Protein AF-A0A8T5LFP5-F1 (afdb_monomer)

Foldseek 3Di:
DVLLVVQLQVLVVCCVPDPDDSLQSSLVVCVVVVHDPLSSLLSNCVVPPADNPAFADDDPVLLVCLVVLVLFDADPVRHTDDDDDDPDPDSVQDSSVSSPVSNVQVVDPHGTDHHDPVVSVVVVLVVVLVLQVVLCVLVVQDFDALVRSLVSCQDPPPDGNCVPPNQHPDPNSSVVSSVVSVVSVVVCCVVQQWDDDVHHIGGDDDD

Mean predicted aligned error: 11.43 Å

Sequence (207 aa):
AARAGLLHDIGKAVSGEVDGSHAIIGADILQKNGEKDIIINAVKAHHEEVPFEKKLVCSYNMMLGAVLGEGFHYDDAGMPLVPELILTQEYLQSDELMKRILLSTITNKSYLLSGSYEDYSFYEQKGWEKIVEVIFYMNNNQPLKQDSFLELMISNGERTGRDYLGYMNKEPVRNYLTNKINEKFNIFLKKGLLKEEYKGVVYNGER

Solvent-accessible surface area (backbone atoms only — not comparable to full-atom values): 11738 Å² total; per-residue (Å²): 74,71,71,29,68,70,43,32,63,55,10,63,82,50,40,90,82,44,96,66,53,31,25,53,49,20,20,53,54,36,53,78,70,69,52,55,66,71,41,30,38,49,13,30,19,73,77,67,78,35,65,65,88,74,73,53,67,77,54,70,65,54,54,49,36,18,74,73,44,66,35,50,48,61,50,100,85,68,48,79,45,86,75,81,89,63,92,44,74,66,52,74,68,30,69,40,52,51,15,46,50,49,40,52,26,75,76,43,88,81,60,84,50,54,61,62,66,68,58,49,53,51,52,52,50,52,49,50,56,50,51,52,52,51,52,31,54,77,52,74,56,49,56,40,38,73,69,60,49,51,47,57,48,36,28,76,88,83,48,50,8,53,79,78,72,64,34,62,91,43,71,62,44,47,57,52,48,54,54,47,50,56,54,50,50,57,52,30,42,75,70,50,43,28,42,86,48,91,77,28,36,27,78,52,67,85,132

Radius of gyration: 20.76 Å; Cα contacts (8 Å, |Δi|>4): 240; chains: 1; bounding box: 54×40×60 Å

pLDDT: mean 79.2, std 12.0, range [39.75, 95.12]

Structure (mmCIF, N/CA/C/O backbone):
data_AF-A0A8T5LFP5-F1
#
_entry.id   AF-A0A8T5LFP5-F1
#
loop_
_atom_site.group_PDB
_atom_site.id
_atom_site.type_symbol
_atom_site.label_atom_id
_atom_site.label_alt_id
_atom_site.label_comp_id
_atom_site.label_asym_id
_atom_site.label_entity_id
_atom_site.label_seq_id
_atom_site.pdbx_PDB_ins_code
_atom_site.Cartn_x
_atom_site.Cartn_y
_atom_site.Cartn_z
_atom_site.occupancy
_atom_site.B_iso_or_equiv
_atom_site.auth_seq_id
_atom_site.auth_comp_id
_atom_site.auth_asym_id
_atom_site.auth_atom_id
_atom_site.pdbx_PDB_model_num
ATOM 1 N N . ALA A 1 1 ? 4.055 -0.521 -13.410 1.00 55.72 1 ALA A N 1
ATOM 2 C CA . ALA A 1 1 ? 5.135 -1.478 -13.086 1.00 55.72 1 ALA A CA 1
ATOM 3 C C . ALA A 1 1 ? 6.413 -1.291 -13.919 1.00 55.72 1 ALA A C 1
ATOM 5 O O . ALA A 1 1 ? 7.436 -0.974 -13.329 1.00 55.72 1 ALA A O 1
ATOM 6 N N . ALA A 1 2 ? 6.378 -1.411 -15.257 1.00 54.38 2 ALA A N 1
ATOM 7 C CA . ALA A 1 2 ? 7.578 -1.379 -16.118 1.00 54.38 2 ALA A CA 1
ATOM 8 C C . ALA A 1 2 ? 8.508 -0.171 -15.889 1.00 54.38 2 ALA A C 1
ATOM 10 O O . ALA A 1 2 ? 9.718 -0.328 -15.767 1.00 54.38 2 ALA A O 1
ATOM 11 N N . ARG A 1 3 ? 7.937 1.033 -15.756 1.00 61.78 3 ARG A N 1
ATOM 12 C CA . ARG A 1 3 ? 8.706 2.266 -15.529 1.00 61.78 3 ARG A CA 1
ATOM 13 C C . ARG A 1 3 ? 9.424 2.287 -14.172 1.00 61.78 3 ARG A C 1
ATOM 15 O O . ARG A 1 3 ? 10.565 2.708 -14.113 1.00 61.78 3 ARG A O 1
ATOM 22 N N . ALA A 1 4 ? 8.805 1.770 -13.108 1.00 64.44 4 ALA A N 1
ATOM 23 C CA . ALA A 1 4 ? 9.459 1.642 -11.803 1.00 64.44 4 ALA A CA 1
ATOM 24 C C . ALA A 1 4 ? 10.513 0.526 -11.802 1.00 64.44 4 ALA A C 1
ATOM 26 O O . ALA A 1 4 ? 11.594 0.727 -11.271 1.00 64.44 4 ALA A O 1
ATOM 27 N N . GLY A 1 5 ? 10.240 -0.608 -12.456 1.00 61.94 5 GLY A N 1
ATOM 28 C CA . GLY A 1 5 ? 11.212 -1.695 -12.609 1.00 61.94 5 GLY A CA 1
ATOM 29 C C . GLY A 1 5 ? 12.460 -1.278 -13.391 1.00 61.94 5 GLY A C 1
ATOM 30 O O . GLY A 1 5 ? 13.560 -1.650 -13.010 1.00 61.94 5 GLY A O 1
ATOM 31 N N . LEU A 1 6 ? 12.322 -0.446 -14.426 1.00 62.88 6 LEU A N 1
ATOM 32 C CA . LEU A 1 6 ? 13.472 0.103 -15.152 1.00 62.88 6 LEU A CA 1
ATOM 33 C C . LEU A 1 6 ? 14.293 1.079 -14.295 1.00 62.88 6 LEU A C 1
ATOM 35 O O . LEU A 1 6 ? 15.513 1.124 -14.401 1.00 62.88 6 LEU A O 1
ATOM 39 N N . LEU A 1 7 ? 13.617 1.875 -13.466 1.00 71.00 7 LEU A N 1
ATOM 40 C CA . LEU A 1 7 ? 14.232 2.994 -12.754 1.00 71.00 7 LEU A CA 1
ATOM 41 C C . LEU A 1 7 ? 14.648 2.661 -11.316 1.00 71.00 7 LEU A C 1
ATOM 43 O O . LEU A 1 7 ? 15.329 3.478 -10.705 1.00 71.00 7 LEU A O 1
ATOM 47 N N . HIS A 1 8 ? 14.263 1.505 -10.760 1.00 74.69 8 HIS A N 1
ATOM 48 C CA . HIS A 1 8 ? 14.477 1.210 -9.336 1.00 74.69 8 HIS A CA 1
ATOM 49 C C . HIS A 1 8 ? 15.956 1.273 -8.926 1.00 74.69 8 HIS A C 1
ATOM 51 O O . HIS A 1 8 ? 16.272 1.752 -7.845 1.00 74.69 8 HIS A O 1
ATOM 57 N N . ASP A 1 9 ? 16.854 0.882 -9.827 1.00 77.12 9 ASP A N 1
ATOM 58 C CA . ASP A 1 9 ? 18.296 0.835 -9.593 1.00 77.12 9 ASP A CA 1
ATOM 59 C C . ASP A 1 9 ? 19.048 2.088 -10.082 1.00 77.12 9 ASP A C 1
ATOM 61 O O . ASP A 1 9 ? 20.275 2.139 -9.990 1.00 77.12 9 ASP A O 1
ATOM 65 N N . ILE A 1 10 ? 18.353 3.122 -10.583 1.00 76.44 10 ILE A N 1
ATOM 66 C CA . ILE A 1 10 ? 18.994 4.303 -11.199 1.00 76.44 10 ILE A CA 1
ATOM 67 C C . ILE A 1 10 ? 19.970 5.019 -10.250 1.00 76.44 10 ILE A C 1
ATOM 69 O O . ILE A 1 10 ? 20.975 5.572 -10.694 1.00 76.44 10 ILE A O 1
ATOM 73 N N . GLY A 1 11 ? 19.727 4.958 -8.936 1.00 73.38 11 GLY A N 1
ATOM 74 C CA . GLY A 1 11 ? 20.608 5.555 -7.933 1.00 73.38 11 GLY A CA 1
ATOM 75 C C . GLY A 1 11 ? 21.986 4.894 -7.829 1.00 73.38 11 GLY A C 1
ATOM 76 O O . GLY A 1 11 ? 22.913 5.537 -7.346 1.00 73.38 11 GLY A O 1
ATOM 77 N N . LYS A 1 12 ? 22.174 3.657 -8.325 1.00 79.25 12 LYS A N 1
ATOM 78 C CA . LYS A 1 12 ? 23.490 2.985 -8.335 1.00 79.25 12 LYS A CA 1
ATOM 79 C C . LYS A 1 12 ? 24.513 3.724 -9.196 1.00 79.25 12 LYS A C 1
ATOM 81 O O . LYS A 1 12 ? 25.707 3.615 -8.943 1.00 79.25 12 LYS A O 1
ATOM 86 N N . ALA A 1 13 ? 24.052 4.490 -10.186 1.00 75.50 13 ALA A N 1
ATOM 87 C CA . ALA A 1 13 ? 24.922 5.268 -11.062 1.00 75.50 13 ALA A CA 1
ATOM 88 C C . ALA A 1 13 ? 25.675 6.391 -10.325 1.00 75.50 13 ALA A C 1
ATOM 90 O O . ALA A 1 13 ? 26.696 6.851 -10.822 1.00 75.50 13 ALA A O 1
ATOM 91 N N . VAL A 1 14 ? 25.184 6.827 -9.159 1.00 71.94 14 VAL A N 1
ATOM 92 C CA . VAL A 1 14 ? 25.739 7.966 -8.405 1.00 71.94 14 VAL A CA 1
ATOM 93 C C . VAL A 1 14 ? 25.900 7.689 -6.902 1.00 71.94 14 VAL A C 1
ATOM 95 O O . VAL A 1 14 ? 26.320 8.566 -6.152 1.00 71.94 14 VAL A O 1
ATOM 98 N N . SER A 1 15 ? 25.609 6.468 -6.433 1.00 67.81 15 SER A N 1
ATOM 99 C CA . SER A 1 15 ? 25.646 6.113 -5.003 1.00 67.81 15 SER A CA 1
ATOM 100 C C . SER A 1 15 ? 27.045 6.119 -4.377 1.00 67.81 15 SER A C 1
ATOM 102 O O . SER A 1 15 ? 27.163 5.977 -3.167 1.00 67.81 15 SER A O 1
ATOM 104 N N . GLY A 1 16 ? 28.109 6.233 -5.179 1.00 71.12 16 GLY A N 1
ATOM 105 C CA . GLY A 1 16 ? 29.483 6.393 -4.686 1.00 71.12 16 GLY A CA 1
ATOM 106 C C . GLY A 1 16 ? 29.861 7.837 -4.338 1.00 71.12 16 GLY A C 1
ATOM 107 O O . GLY A 1 16 ? 30.873 8.049 -3.678 1.00 71.12 16 GLY A O 1
ATOM 108 N N . GLU A 1 17 ? 29.066 8.817 -4.776 1.00 69.06 17 GLU A N 1
ATOM 109 C CA . GLU A 1 17 ? 29.355 10.254 -4.641 1.00 69.06 17 GLU A CA 1
ATOM 110 C C . GLU A 1 17 ? 28.354 10.981 -3.728 1.00 69.06 17 GLU A C 1
ATOM 112 O O . GLU A 1 17 ? 28.570 12.134 -3.359 1.00 69.06 17 GLU A O 1
ATOM 117 N N . VAL A 1 18 ? 27.251 10.317 -3.368 1.00 72.44 18 VAL A N 1
ATOM 118 C CA . VAL A 1 18 ? 26.131 10.888 -2.613 1.00 72.44 18 VAL A CA 1
ATOM 119 C C . VAL A 1 18 ? 25.778 9.965 -1.450 1.00 72.44 18 VAL A C 1
ATOM 121 O O . VAL A 1 18 ? 25.599 8.764 -1.646 1.00 72.44 18 VAL A O 1
ATOM 124 N N . ASP A 1 19 ? 25.637 10.533 -0.252 1.00 71.88 19 ASP A N 1
ATOM 125 C CA . ASP A 1 19 ? 25.220 9.794 0.941 1.00 71.88 19 ASP A CA 1
ATOM 126 C C . ASP A 1 19 ? 23.768 9.297 0.821 1.00 71.88 19 ASP A C 1
ATOM 128 O O . ASP A 1 19 ? 22.845 10.073 0.565 1.00 71.88 19 ASP A O 1
ATOM 132 N N . GLY A 1 20 ? 23.555 7.999 1.056 1.00 74.25 20 GLY A N 1
ATOM 133 C CA . GLY A 1 20 ? 22.234 7.362 1.069 1.00 74.25 20 GLY A CA 1
ATOM 134 C C . GLY A 1 20 ? 22.196 6.016 0.340 1.00 74.25 20 GLY A C 1
ATOM 135 O O . GLY A 1 20 ? 23.149 5.612 -0.322 1.00 74.25 20 GLY A O 1
ATOM 136 N N . SER A 1 21 ? 21.082 5.289 0.459 1.00 83.56 21 SER A N 1
ATOM 137 C CA . SER A 1 21 ? 20.861 4.084 -0.348 1.00 83.56 21 SER A CA 1
ATOM 138 C C . SER A 1 21 ? 20.562 4.466 -1.801 1.00 83.56 21 SER A C 1
ATOM 140 O O . SER A 1 21 ? 19.998 5.528 -2.080 1.00 83.56 21 SER A O 1
ATOM 142 N N . HIS A 1 22 ? 20.870 3.579 -2.752 1.00 81.75 22 HIS A N 1
ATOM 143 C CA . HIS A 1 22 ? 20.525 3.829 -4.155 1.00 81.75 22 HIS A CA 1
ATOM 144 C C . HIS A 1 22 ? 19.007 3.938 -4.388 1.00 81.75 22 HIS A C 1
ATOM 146 O O . HIS A 1 22 ? 18.594 4.581 -5.350 1.00 81.75 22 HIS A O 1
ATOM 152 N N . ALA A 1 23 ? 18.180 3.383 -3.496 1.00 78.94 23 ALA A N 1
ATOM 153 C CA . ALA A 1 23 ? 16.731 3.560 -3.514 1.00 78.94 23 ALA A CA 1
ATOM 154 C C . ALA A 1 23 ? 16.324 5.011 -3.222 1.00 78.94 23 ALA A C 1
ATOM 156 O O . ALA A 1 23 ? 15.542 5.600 -3.970 1.00 78.94 23 ALA A O 1
ATOM 157 N N . ILE A 1 24 ? 16.892 5.615 -2.172 1.00 84.94 24 ILE A N 1
ATOM 158 C CA . ILE A 1 24 ? 16.621 7.011 -1.796 1.00 84.94 24 ILE A CA 1
ATOM 159 C C . ILE A 1 24 ? 17.194 7.968 -2.841 1.00 84.94 24 ILE A C 1
ATOM 161 O O . ILE A 1 24 ? 16.481 8.840 -3.331 1.00 84.94 24 ILE A O 1
ATOM 165 N N . ILE A 1 25 ? 18.447 7.752 -3.247 1.00 83.38 25 ILE A N 1
ATOM 166 C CA . ILE A 1 25 ? 19.118 8.590 -4.248 1.00 83.38 25 ILE A CA 1
ATOM 167 C C . ILE A 1 25 ? 18.381 8.518 -5.592 1.00 83.38 25 ILE A C 1
ATOM 169 O O . ILE A 1 25 ? 18.136 9.542 -6.229 1.00 83.38 25 ILE A O 1
ATOM 173 N N . GLY A 1 26 ? 17.972 7.315 -6.008 1.00 81.94 26 GLY A N 1
ATOM 174 C CA . GLY A 1 26 ? 17.178 7.115 -7.215 1.00 81.94 26 GLY A CA 1
ATOM 175 C C . GLY A 1 26 ? 15.841 7.852 -7.154 1.00 81.94 26 GLY A C 1
ATOM 176 O O . GLY A 1 26 ? 15.487 8.554 -8.098 1.00 81.94 26 GLY A O 1
ATOM 177 N N . ALA A 1 27 ? 15.126 7.768 -6.031 1.00 84.75 27 ALA A N 1
ATOM 178 C CA . ALA A 1 27 ? 13.862 8.475 -5.841 1.00 84.75 27 ALA A CA 1
ATOM 179 C C . ALA A 1 27 ? 14.016 10.006 -5.934 1.00 84.75 27 ALA A C 1
ATOM 181 O O . ALA A 1 27 ? 13.209 10.657 -6.600 1.00 84.75 27 ALA A O 1
ATOM 182 N N . ASP A 1 28 ? 15.066 10.574 -5.340 1.00 84.50 28 ASP A N 1
ATOM 183 C CA . ASP A 1 28 ? 15.326 12.019 -5.372 1.00 84.50 28 ASP A CA 1
ATOM 184 C C . ASP A 1 28 ? 15.665 12.518 -6.786 1.00 84.50 28 ASP A C 1
ATOM 186 O O . ASP A 1 28 ? 15.221 13.594 -7.198 1.00 84.50 28 ASP A O 1
ATOM 190 N N . ILE A 1 29 ? 16.418 11.729 -7.563 1.00 80.38 29 ILE A N 1
ATOM 191 C CA . ILE A 1 29 ? 16.689 12.019 -8.980 1.00 80.38 29 ILE A CA 1
ATOM 192 C C . ILE A 1 29 ? 15.378 12.050 -9.766 1.00 80.38 29 ILE A C 1
ATOM 194 O O . ILE A 1 29 ? 15.135 12.990 -10.524 1.00 80.38 29 ILE A O 1
ATOM 198 N N . LEU A 1 30 ? 14.518 11.049 -9.578 1.00 82.38 30 LEU A N 1
ATOM 199 C CA . LEU A 1 30 ? 13.236 10.965 -10.275 1.00 82.38 30 LEU A CA 1
ATOM 200 C C . LEU A 1 30 ? 12.305 12.126 -9.910 1.00 82.38 30 LEU A C 1
ATOM 202 O O . LEU A 1 30 ? 11.685 12.709 -10.799 1.00 82.38 30 LEU A O 1
ATOM 206 N N . GLN A 1 31 ? 12.267 12.519 -8.634 1.00 86.31 31 GLN A N 1
ATOM 207 C CA . GLN A 1 31 ? 11.483 13.664 -8.172 1.00 86.31 31 GLN A CA 1
ATOM 208 C C . GLN A 1 31 ? 11.928 14.971 -8.836 1.00 86.31 31 GLN A C 1
ATOM 210 O O . GLN A 1 31 ? 11.095 15.716 -9.350 1.00 86.31 31 GLN A O 1
ATOM 215 N N . LYS A 1 32 ? 13.239 15.232 -8.893 1.00 83.81 32 LYS A N 1
ATOM 216 C CA . LYS A 1 32 ? 13.794 16.432 -9.547 1.00 83.81 32 LYS A CA 1
ATOM 217 C C . LYS A 1 32 ? 13.486 16.496 -11.045 1.00 83.81 32 LYS A C 1
ATOM 219 O O . LYS A 1 32 ? 13.397 17.587 -11.596 1.00 83.81 32 LYS A O 1
ATOM 224 N N . ASN A 1 33 ? 13.309 15.343 -11.689 1.00 80.25 33 ASN A N 1
ATOM 225 C CA . ASN A 1 33 ? 12.993 15.237 -13.114 1.00 80.25 33 ASN A CA 1
ATOM 226 C C . ASN A 1 33 ? 11.481 15.151 -13.405 1.00 80.25 33 ASN A C 1
ATOM 228 O O . ASN A 1 33 ? 11.093 14.900 -14.544 1.00 80.25 33 ASN A O 1
ATOM 232 N N . GLY A 1 34 ? 10.622 15.376 -12.404 1.00 81.69 34 GLY A N 1
ATOM 233 C CA . GLY A 1 34 ? 9.169 15.439 -12.591 1.00 81.69 34 GLY A CA 1
ATOM 234 C C . GLY A 1 34 ? 8.510 14.086 -12.868 1.00 81.69 34 GLY A C 1
ATOM 235 O O . GLY A 1 34 ? 7.452 14.026 -13.497 1.00 81.69 34 GLY A O 1
ATOM 236 N N . GLU A 1 35 ? 9.131 12.989 -12.434 1.00 84.12 35 GLU A N 1
ATOM 237 C CA . GLU A 1 35 ? 8.531 11.663 -12.540 1.00 84.12 35 GLU A CA 1
ATOM 238 C C . GLU A 1 35 ? 7.291 11.543 -11.632 1.00 84.12 35 GLU A C 1
ATOM 240 O O . GLU A 1 35 ? 7.126 12.281 -10.662 1.00 84.12 35 GLU A O 1
ATOM 245 N N . LYS A 1 36 ? 6.382 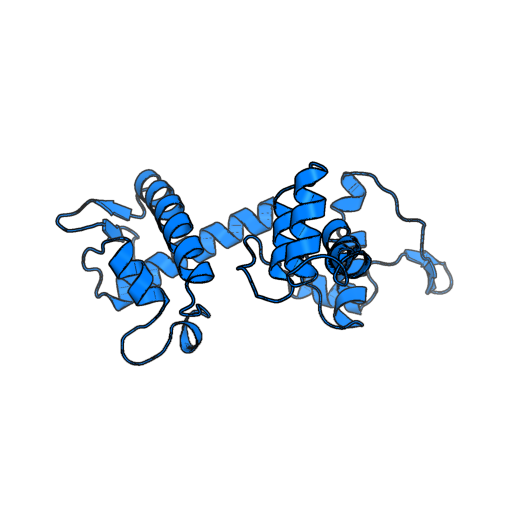10.611 -11.939 1.00 78.88 36 LYS A N 1
ATOM 246 C CA . LYS A 1 36 ? 5.140 10.453 -11.162 1.00 78.88 36 LYS A CA 1
ATOM 247 C C . LYS A 1 36 ? 5.423 9.929 -9.747 1.00 78.88 36 LYS A C 1
ATOM 249 O O . LYS A 1 36 ? 6.168 8.962 -9.600 1.00 78.88 36 LYS A O 1
ATOM 254 N N . ASP A 1 37 ? 4.704 10.437 -8.742 1.00 80.62 37 ASP A N 1
ATOM 255 C CA . ASP A 1 37 ? 4.841 10.038 -7.324 1.00 80.62 37 ASP A CA 1
ATOM 256 C C . ASP A 1 37 ? 4.774 8.523 -7.095 1.00 80.62 37 ASP A C 1
ATOM 258 O O . ASP A 1 37 ? 5.525 7.969 -6.299 1.00 80.62 37 ASP A O 1
ATOM 262 N N . ILE A 1 38 ? 3.925 7.819 -7.849 1.00 76.56 38 ILE A N 1
ATOM 263 C CA . ILE A 1 38 ? 3.830 6.353 -7.791 1.00 76.56 38 ILE A CA 1
ATOM 264 C C . ILE A 1 38 ? 5.134 5.653 -8.195 1.00 76.56 38 ILE A C 1
ATOM 266 O O . ILE A 1 38 ? 5.484 4.624 -7.623 1.00 76.56 38 ILE A O 1
ATOM 270 N N . ILE A 1 39 ? 5.847 6.190 -9.184 1.00 74.75 39 ILE A N 1
ATOM 271 C CA . ILE A 1 39 ? 7.123 5.644 -9.647 1.00 74.75 39 ILE A CA 1
ATOM 272 C C . ILE A 1 39 ? 8.218 6.011 -8.647 1.00 74.75 39 ILE A C 1
ATOM 274 O O . ILE A 1 39 ? 8.997 5.141 -8.273 1.00 74.75 39 ILE A O 1
ATOM 278 N N . ILE A 1 40 ? 8.217 7.250 -8.149 1.00 80.88 40 ILE A N 1
ATOM 279 C CA . ILE A 1 40 ? 9.145 7.710 -7.109 1.00 80.88 40 ILE A CA 1
ATOM 280 C C . ILE A 1 40 ? 9.010 6.844 -5.855 1.00 80.88 40 ILE A C 1
ATOM 282 O O . ILE A 1 40 ? 10.013 6.331 -5.375 1.00 80.88 40 ILE A O 1
ATOM 286 N N . ASN A 1 41 ? 7.793 6.612 -5.347 1.00 82.75 41 ASN A N 1
ATOM 287 C CA . ASN A 1 41 ? 7.571 5.755 -4.184 1.00 82.75 41 ASN A CA 1
ATOM 288 C C . ASN A 1 41 ? 7.987 4.305 -4.452 1.00 82.75 41 ASN A C 1
ATOM 290 O O . ASN A 1 41 ? 8.631 3.709 -3.598 1.00 82.75 41 ASN A O 1
ATOM 294 N N . ALA A 1 42 ? 7.686 3.750 -5.629 1.00 75.81 42 ALA A N 1
ATOM 295 C CA . ALA A 1 42 ? 8.102 2.391 -5.970 1.00 75.81 42 ALA A CA 1
ATOM 296 C C . ALA A 1 42 ? 9.634 2.238 -5.979 1.00 75.81 42 ALA A C 1
ATOM 298 O O . ALA A 1 42 ? 10.149 1.254 -5.454 1.00 75.81 42 ALA A O 1
ATOM 299 N N . VAL A 1 43 ? 10.363 3.227 -6.508 1.00 75.38 43 VAL A N 1
ATOM 300 C CA . VAL A 1 43 ? 11.832 3.274 -6.444 1.00 75.38 43 VAL A CA 1
ATOM 301 C C . VAL A 1 43 ? 12.319 3.548 -5.021 1.00 75.38 43 VAL A C 1
ATOM 303 O O . VAL A 1 43 ? 13.278 2.938 -4.581 1.00 75.38 43 VAL A O 1
ATOM 306 N N . LYS A 1 44 ? 11.648 4.385 -4.238 1.00 82.00 44 LYS A N 1
ATOM 307 C CA . LYS A 1 44 ? 12.056 4.667 -2.856 1.00 82.00 44 LYS A CA 1
ATOM 308 C C . LYS A 1 44 ? 11.856 3.468 -1.922 1.00 82.00 44 LYS A C 1
ATOM 310 O O . LYS A 1 44 ? 12.644 3.243 -1.011 1.00 82.00 44 LYS A O 1
ATOM 315 N N . ALA A 1 45 ? 10.786 2.708 -2.139 1.00 78.12 45 ALA A N 1
ATOM 316 C CA . ALA A 1 45 ? 10.333 1.627 -1.271 1.00 78.12 45 ALA A CA 1
ATOM 317 C C . ALA A 1 45 ? 10.944 0.259 -1.610 1.00 78.12 45 ALA A C 1
ATOM 319 O O . ALA A 1 45 ? 10.741 -0.680 -0.846 1.00 78.12 45 ALA A O 1
ATOM 320 N N . HIS A 1 46 ? 11.693 0.108 -2.713 1.00 74.31 46 HIS A N 1
ATOM 321 C CA . HIS A 1 46 ? 12.152 -1.216 -3.169 1.00 74.31 46 HIS A CA 1
ATOM 322 C C . HIS A 1 46 ? 13.152 -1.909 -2.223 1.00 74.31 46 HIS A C 1
ATOM 324 O O . HIS A 1 46 ? 13.320 -3.122 -2.296 1.00 74.31 46 HIS A O 1
ATOM 330 N N . HIS A 1 47 ? 13.764 -1.160 -1.303 1.00 73.50 47 HIS A N 1
ATOM 331 C CA . HIS A 1 47 ? 14.572 -1.671 -0.189 1.00 73.50 47 HIS A CA 1
ATOM 332 C C . HIS A 1 47 ? 13.811 -1.793 1.143 1.00 73.50 47 HIS A C 1
ATOM 334 O O . HIS A 1 47 ? 14.414 -2.059 2.179 1.00 73.50 47 HIS A O 1
ATOM 340 N N . GLU A 1 48 ? 12.501 -1.545 1.151 1.00 67.31 48 GLU A N 1
ATOM 341 C CA . GLU A 1 48 ? 11.655 -1.494 2.354 1.00 67.31 48 GLU A CA 1
ATOM 342 C C . GLU A 1 48 ? 12.072 -0.418 3.382 1.00 67.31 48 GLU A C 1
ATOM 344 O O . GLU A 1 48 ? 11.700 -0.469 4.558 1.00 67.31 48 GLU A O 1
ATOM 349 N N . GLU A 1 49 ? 12.831 0.587 2.937 1.00 72.50 49 GLU A N 1
ATOM 350 C CA . GLU A 1 49 ? 13.263 1.738 3.745 1.00 72.50 49 GLU A CA 1
ATOM 351 C C . GLU A 1 49 ? 12.107 2.715 4.008 1.00 72.50 49 GLU A C 1
ATOM 353 O O . GLU A 1 49 ? 12.035 3.349 5.064 1.00 72.50 49 GLU A O 1
ATOM 358 N N . VAL A 1 50 ? 11.159 2.787 3.070 1.00 75.50 50 VAL A N 1
ATOM 359 C CA . VAL A 1 50 ? 9.871 3.470 3.221 1.00 75.50 50 VAL A CA 1
ATOM 360 C C . VAL A 1 50 ? 8.724 2.524 2.846 1.00 75.50 50 VAL A C 1
ATOM 362 O O . VAL A 1 50 ? 8.939 1.571 2.094 1.00 75.50 50 VAL A O 1
ATOM 365 N N . PRO A 1 51 ? 7.493 2.763 3.332 1.00 71.50 51 PRO A N 1
ATOM 366 C CA . PRO A 1 51 ? 6.340 1.966 2.930 1.00 71.50 51 PRO A CA 1
ATOM 367 C C . PRO A 1 51 ? 6.045 2.091 1.430 1.00 71.50 51 PRO A C 1
ATOM 369 O O . PRO A 1 51 ? 6.080 3.187 0.863 1.00 71.50 51 PRO A O 1
ATOM 372 N N . PHE A 1 52 ? 5.661 0.976 0.806 1.00 70.75 52 PHE A N 1
ATOM 373 C CA . PHE A 1 52 ? 4.975 1.010 -0.483 1.00 70.75 52 PHE A CA 1
ATOM 374 C C . PHE A 1 52 ? 3.602 1.661 -0.297 1.00 70.75 52 PHE A C 1
ATOM 376 O O . PHE A 1 52 ? 2.737 1.111 0.389 1.00 70.75 52 PHE A O 1
ATOM 383 N N . GLU A 1 53 ? 3.386 2.813 -0.926 1.00 70.25 53 GLU A N 1
ATOM 384 C CA . GLU A 1 53 ? 2.089 3.493 -0.926 1.00 70.25 53 GLU A CA 1
ATOM 385 C C . GLU A 1 53 ? 1.059 2.752 -1.773 1.00 70.25 53 GLU A C 1
ATOM 387 O O . GLU A 1 53 ? -0.140 2.810 -1.492 1.00 70.25 53 GLU A O 1
ATOM 392 N N . LYS A 1 54 ? 1.536 2.069 -2.818 1.00 67.81 54 LYS A N 1
ATOM 393 C CA . LYS A 1 54 ? 0.734 1.239 -3.710 1.00 67.81 54 LYS A CA 1
ATOM 394 C C . LYS A 1 54 ? 1.352 -0.146 -3.797 1.00 67.81 54 LYS A C 1
ATOM 396 O O . LYS A 1 54 ? 2.507 -0.296 -4.187 1.00 67.81 54 LYS A O 1
ATOM 401 N N . LYS A 1 55 ? 0.576 -1.151 -3.399 1.00 61.78 55 LYS A N 1
ATOM 402 C CA . LYS A 1 55 ? 0.972 -2.562 -3.434 1.00 61.78 55 LYS A CA 1
ATOM 403 C C . LYS A 1 55 ? 0.394 -3.222 -4.684 1.00 61.78 55 LYS A C 1
ATOM 405 O O . LYS A 1 55 ? -0.740 -2.931 -5.056 1.00 61.78 55 LYS A O 1
ATOM 410 N N . LEU A 1 56 ? 1.141 -4.130 -5.315 1.00 60.41 56 LEU A N 1
ATOM 411 C CA . LEU A 1 56 ? 0.544 -5.020 -6.310 1.00 60.41 56 LEU A CA 1
ATOM 412 C C . LEU A 1 56 ? -0.545 -5.844 -5.637 1.00 60.41 56 LEU A C 1
ATOM 414 O O . LEU A 1 56 ? -0.273 -6.477 -4.618 1.00 60.41 56 LEU A O 1
ATOM 418 N N . VAL A 1 57 ? -1.694 -5.978 -6.285 1.00 54.03 57 VAL A N 1
ATOM 419 C CA . VAL A 1 57 ? -2.506 -7.185 -6.142 1.00 54.03 57 VAL A CA 1
ATOM 420 C C . VAL A 1 57 ? -2.557 -7.833 -7.516 1.00 54.03 57 VAL A C 1
ATOM 422 O O . VAL A 1 57 ? -2.965 -7.202 -8.487 1.00 54.03 57 VAL A O 1
ATOM 425 N N . CYS A 1 58 ? -2.055 -9.060 -7.615 1.00 62.31 58 CYS A N 1
ATOM 426 C CA . CYS A 1 58 ? -2.164 -9.875 -8.818 1.00 62.31 58 CYS A CA 1
ATOM 427 C C . CYS A 1 58 ? -3.157 -10.989 -8.514 1.00 62.31 58 CYS A C 1
ATOM 429 O O . CYS A 1 58 ? -3.033 -11.648 -7.479 1.00 62.31 58 CYS A O 1
ATOM 431 N N . SER A 1 59 ? -4.143 -11.192 -9.385 1.00 67.56 59 SER A N 1
ATOM 432 C CA . SER A 1 59 ? -5.047 -12.327 -9.234 1.00 67.56 59 SER A CA 1
ATOM 433 C C . SER A 1 59 ? -4.300 -13.632 -9.520 1.00 67.56 59 SER A C 1
ATOM 435 O O . SER A 1 59 ? -3.353 -13.668 -10.309 1.00 67.56 59 SER A O 1
ATOM 437 N N . TYR A 1 60 ? -4.752 -14.726 -8.902 1.00 72.94 60 TYR A N 1
ATOM 438 C CA . TYR A 1 60 ? -4.222 -16.062 -9.180 1.00 72.94 60 TYR A CA 1
ATOM 439 C C . TYR A 1 60 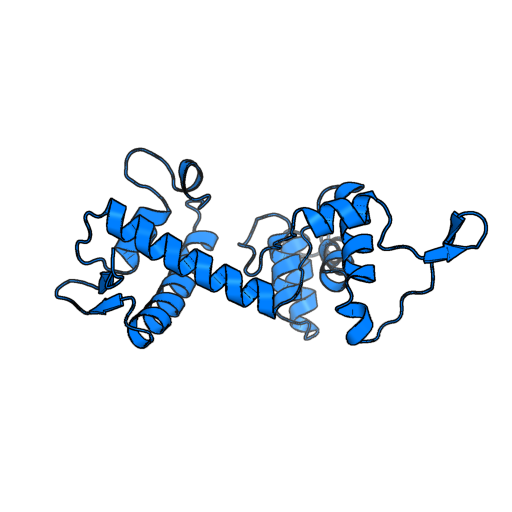? -4.275 -16.390 -10.679 1.00 72.94 60 TYR A C 1
ATOM 441 O O . TYR A 1 60 ? -3.291 -16.862 -11.236 1.00 72.94 60 TYR A O 1
ATOM 449 N N . ASN A 1 61 ? -5.380 -16.054 -11.350 1.00 79.25 61 ASN A N 1
ATOM 450 C CA . ASN A 1 61 ? -5.548 -16.298 -12.784 1.00 79.25 61 ASN A CA 1
ATOM 451 C C . ASN A 1 61 ? -4.534 -15.518 -13.627 1.00 79.25 61 ASN A C 1
ATOM 453 O O . ASN A 1 61 ? -3.990 -16.060 -14.579 1.00 79.25 61 ASN A O 1
ATOM 457 N N . MET A 1 62 ? -4.236 -14.269 -13.261 1.00 77.50 62 MET A N 1
ATOM 458 C CA . MET A 1 62 ? -3.241 -13.462 -13.969 1.00 77.50 62 MET A CA 1
ATOM 459 C C . MET A 1 62 ? -1.823 -14.024 -13.781 1.00 77.50 62 MET A C 1
ATOM 461 O O . MET A 1 62 ? -1.034 -14.053 -14.724 1.00 77.50 62 MET A O 1
ATOM 465 N N . MET A 1 63 ? -1.507 -14.517 -12.579 1.00 76.56 63 MET A N 1
ATOM 466 C CA . MET A 1 63 ? -0.249 -15.220 -12.314 1.00 76.56 63 MET A CA 1
ATOM 467 C C . MET A 1 63 ? -0.161 -16.530 -13.108 1.00 76.56 63 MET A C 1
ATOM 469 O O . MET A 1 63 ? 0.873 -16.809 -13.710 1.00 76.56 63 MET A O 1
ATOM 473 N N . LEU A 1 64 ? -1.243 -17.309 -13.142 1.00 82.94 64 LEU A N 1
ATOM 474 C CA . LEU A 1 64 ? -1.310 -18.558 -13.891 1.00 82.94 64 LEU A CA 1
ATOM 475 C C . LEU A 1 64 ? -1.138 -18.307 -15.394 1.00 82.94 64 LEU A C 1
ATOM 477 O O . LEU A 1 64 ? -0.291 -18.942 -16.012 1.00 82.94 64 LEU A O 1
ATOM 481 N N . GLY A 1 65 ? -1.845 -17.326 -15.956 1.00 87.31 65 GLY A N 1
ATOM 482 C CA . GLY A 1 65 ? -1.716 -16.962 -17.366 1.00 87.31 65 GLY A CA 1
ATOM 483 C C . GLY A 1 65 ? -0.314 -16.476 -17.740 1.00 87.31 65 GLY A C 1
ATOM 484 O O . GLY A 1 65 ? 0.193 -16.803 -18.810 1.00 87.31 65 GLY A O 1
ATOM 485 N N . ALA A 1 66 ? 0.372 -15.763 -16.839 1.00 83.75 66 ALA A N 1
ATOM 486 C CA . ALA A 1 66 ? 1.776 -15.399 -17.033 1.00 83.75 66 ALA A CA 1
ATOM 487 C C . ALA A 1 66 ? 2.689 -16.632 -17.147 1.00 83.75 66 ALA A C 1
ATOM 489 O O . ALA A 1 66 ? 3.521 -16.696 -18.050 1.00 83.75 66 ALA A O 1
ATOM 490 N N . VAL A 1 67 ? 2.511 -17.621 -16.264 1.00 86.56 67 VAL A N 1
ATOM 491 C CA . VAL A 1 67 ? 3.281 -18.880 -16.269 1.00 86.56 67 VAL A CA 1
ATOM 492 C C . VAL A 1 67 ? 2.958 -19.736 -17.496 1.00 86.56 67 VAL A C 1
ATOM 494 O O . VAL A 1 67 ? 3.856 -20.360 -18.054 1.00 86.56 67 VAL A O 1
ATOM 497 N N . LEU A 1 68 ? 1.699 -19.741 -17.938 1.00 90.81 68 LEU A N 1
ATOM 498 C CA . LEU A 1 68 ? 1.249 -20.466 -19.130 1.00 90.81 68 LEU A CA 1
ATOM 499 C C . LEU A 1 68 ? 1.656 -19.788 -20.449 1.00 90.81 68 LEU A C 1
ATOM 501 O O . LEU A 1 68 ? 1.402 -20.341 -21.515 1.00 90.81 68 LEU A O 1
ATOM 505 N N . GLY A 1 69 ? 2.303 -18.620 -20.394 1.00 87.56 69 GLY A N 1
ATOM 506 C CA . GLY A 1 69 ? 2.773 -17.914 -21.584 1.00 87.56 69 GLY A CA 1
ATOM 507 C C . GLY A 1 69 ? 1.685 -17.133 -22.324 1.00 87.56 69 GLY A C 1
ATOM 508 O O . GLY A 1 69 ? 1.932 -16.645 -23.419 1.00 87.56 69 GLY A O 1
ATOM 509 N N . GLU A 1 70 ? 0.517 -16.906 -21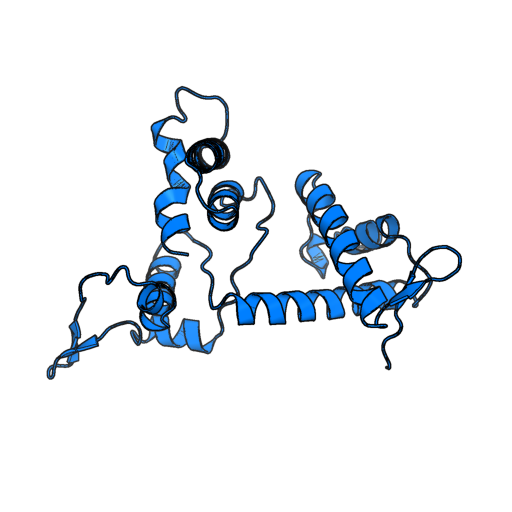.717 1.00 90.12 70 GLU A N 1
ATOM 510 C CA . GLU A 1 70 ? -0.598 -16.155 -22.327 1.00 90.12 70 GLU A CA 1
ATOM 511 C C . GLU A 1 70 ? -0.272 -14.672 -22.591 1.00 90.12 70 GLU A C 1
ATOM 513 O O . GLU A 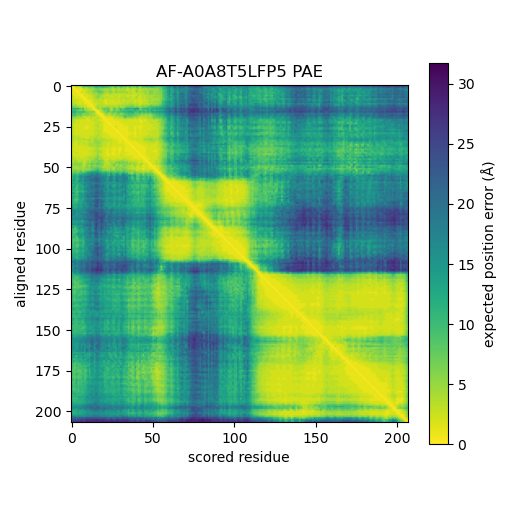1 70 ? -1.048 -13.953 -23.213 1.00 90.12 70 GLU A O 1
ATOM 518 N N . GLY A 1 71 ? 0.866 -14.181 -22.092 1.00 85.69 71 GLY A N 1
ATOM 519 C CA . GLY A 1 71 ? 1.402 -12.872 -22.463 1.00 85.69 71 GLY A CA 1
ATOM 520 C C . GLY A 1 71 ? 2.111 -12.852 -23.822 1.00 85.69 71 GLY A C 1
ATOM 521 O O . GLY A 1 71 ? 2.531 -11.783 -24.256 1.00 85.69 71 GLY A O 1
ATOM 522 N N . PHE A 1 72 ? 2.310 -13.988 -24.489 1.00 88.44 72 PHE A N 1
ATOM 523 C CA . PHE A 1 72 ? 3.021 -14.083 -25.766 1.00 88.44 72 PHE A CA 1
ATOM 524 C C . PHE A 1 72 ? 2.077 -14.482 -26.894 1.00 88.44 72 PHE A C 1
ATOM 526 O O . PHE A 1 72 ? 1.089 -15.182 -26.688 1.00 88.44 72 PHE A O 1
ATOM 533 N N . HIS A 1 73 ? 2.407 -14.019 -28.096 1.00 87.88 73 HIS A N 1
ATOM 534 C CA . HIS A 1 73 ? 1.770 -14.491 -29.320 1.00 87.88 73 HIS A CA 1
ATOM 535 C C . HIS A 1 73 ? 2.509 -15.738 -29.799 1.00 87.88 73 HIS A C 1
ATOM 537 O O . HIS A 1 73 ? 3.673 -15.925 -29.453 1.00 87.88 73 HIS A O 1
ATOM 543 N N . TYR A 1 74 ? 1.856 -16.579 -30.592 1.00 88.62 74 TYR A N 1
ATOM 544 C CA . TYR A 1 74 ? 2.447 -17.807 -31.122 1.00 88.62 74 TYR A CA 1
ATOM 545 C C . TYR A 1 74 ? 2.206 -17.882 -32.628 1.00 88.62 74 TYR A C 1
ATOM 547 O O . TYR A 1 74 ? 1.152 -17.450 -33.097 1.00 88.62 74 TYR A O 1
ATOM 555 N N . ASP A 1 75 ? 3.182 -18.384 -33.382 1.00 89.50 75 ASP A N 1
ATOM 556 C CA . ASP A 1 75 ? 3.000 -18.673 -34.807 1.00 89.50 75 ASP A CA 1
ATOM 557 C C . ASP A 1 75 ? 2.227 -19.988 -35.033 1.00 89.50 75 ASP A C 1
ATOM 559 O O . ASP A 1 75 ? 1.887 -20.706 -34.089 1.00 89.50 75 ASP A O 1
ATOM 563 N N . ASP A 1 76 ? 1.965 -20.326 -36.299 1.00 90.94 76 ASP A N 1
ATOM 564 C CA . ASP A 1 76 ? 1.238 -21.548 -36.680 1.00 90.94 76 ASP A CA 1
ATOM 565 C C . ASP A 1 76 ? 1.953 -22.843 -36.245 1.00 90.94 76 ASP A C 1
ATOM 567 O O . ASP A 1 76 ? 1.333 -23.905 -36.170 1.00 90.94 76 ASP A O 1
ATOM 571 N N . ALA A 1 77 ? 3.255 -22.770 -35.951 1.00 89.69 77 ALA A N 1
ATOM 572 C CA . ALA A 1 77 ? 4.053 -23.880 -35.440 1.00 89.69 77 ALA A CA 1
ATOM 573 C C . ALA A 1 77 ? 4.073 -23.939 -33.900 1.00 89.69 77 ALA A C 1
ATOM 575 O O . ALA A 1 77 ? 4.676 -24.853 -33.332 1.00 89.69 77 ALA A O 1
ATOM 576 N N . GLY A 1 78 ? 3.412 -22.997 -33.218 1.00 85.56 78 GLY A N 1
ATOM 577 C CA . GLY A 1 78 ? 3.371 -22.901 -31.762 1.00 85.56 78 GLY A CA 1
ATOM 578 C C . GLY A 1 78 ? 4.632 -22.292 -31.148 1.00 85.56 78 GLY A C 1
ATOM 579 O O . GLY A 1 78 ? 4.868 -22.463 -29.951 1.00 85.56 78 GLY A O 1
ATOM 580 N N . MET A 1 79 ? 5.455 -21.592 -31.933 1.00 85.38 79 MET A N 1
ATOM 581 C CA . MET A 1 79 ? 6.646 -20.910 -31.431 1.00 85.38 79 MET A CA 1
ATOM 582 C C . MET A 1 79 ? 6.296 -19.509 -30.920 1.00 85.38 79 MET A C 1
ATOM 584 O O . MET A 1 79 ? 5.549 -18.787 -31.583 1.00 85.38 79 MET A O 1
ATOM 588 N N . PRO A 1 80 ? 6.828 -19.092 -29.754 1.00 81.44 80 PRO A N 1
ATOM 589 C CA . PRO A 1 80 ? 6.522 -17.787 -29.189 1.00 81.44 80 PRO A CA 1
ATOM 590 C C . PRO A 1 80 ? 7.099 -16.662 -30.056 1.00 81.44 80 PRO A C 1
ATOM 592 O O . PRO A 1 80 ? 8.299 -16.601 -30.325 1.00 81.44 80 PRO A O 1
ATOM 595 N N . LEU A 1 81 ? 6.233 -15.730 -30.435 1.00 81.94 81 LEU A N 1
ATOM 596 C CA . LEU A 1 81 ? 6.559 -14.466 -31.073 1.00 81.94 81 LEU A CA 1
ATOM 597 C C . LEU A 1 81 ? 6.707 -13.395 -29.987 1.00 81.94 81 LEU A C 1
ATOM 599 O O . LEU A 1 81 ? 5.798 -13.162 -29.186 1.00 81.94 81 LEU A O 1
ATOM 603 N N . VAL A 1 82 ? 7.857 -12.720 -29.970 1.00 73.12 82 VAL A N 1
ATOM 604 C CA . VAL A 1 82 ? 8.126 -11.594 -29.064 1.00 73.12 82 VAL A CA 1
ATOM 605 C C . VAL A 1 82 ? 8.057 -10.299 -29.878 1.00 73.12 82 VAL A C 1
ATOM 607 O O . VAL A 1 82 ? 9.069 -9.903 -30.459 1.00 73.12 82 VAL A O 1
ATOM 610 N N . PRO A 1 83 ? 6.880 -9.650 -29.984 1.00 69.81 83 PRO A N 1
ATOM 611 C CA . PRO A 1 83 ? 6.760 -8.391 -30.708 1.00 69.81 83 PRO A CA 1
ATOM 612 C C . PRO A 1 83 ? 7.476 -7.258 -29.965 1.00 69.81 83 PRO A C 1
ATOM 614 O O . PRO A 1 83 ? 7.678 -7.317 -28.746 1.00 69.81 83 PRO A O 1
ATOM 617 N N . GLU A 1 84 ? 7.825 -6.202 -30.701 1.00 67.88 84 GLU A N 1
ATOM 618 C CA . GLU A 1 84 ? 8.359 -4.973 -30.115 1.00 67.88 84 GLU A CA 1
ATOM 619 C C . GLU A 1 84 ? 7.393 -4.370 -29.084 1.00 67.88 84 GLU A C 1
ATOM 621 O O . GLU A 1 84 ? 6.170 -4.495 -29.177 1.00 67.88 84 GLU A O 1
ATOM 626 N N . LEU A 1 85 ? 7.953 -3.689 -28.082 1.00 63.78 85 LEU A N 1
ATOM 627 C CA . LEU A 1 85 ? 7.162 -2.988 -27.075 1.00 63.78 85 LEU A CA 1
ATOM 628 C C . LEU A 1 85 ? 6.468 -1.773 -27.695 1.00 63.78 85 LEU A C 1
ATOM 630 O O . LEU A 1 85 ? 7.111 -0.790 -28.059 1.00 63.78 85 LEU A O 1
ATOM 634 N N . ILE A 1 86 ? 5.138 -1.807 -27.728 1.00 74.56 86 ILE A N 1
ATOM 635 C CA . ILE A 1 86 ? 4.317 -0.689 -28.188 1.00 74.56 86 ILE A CA 1
ATOM 636 C C . ILE A 1 86 ? 4.118 0.287 -27.019 1.00 74.56 86 ILE A C 1
ATOM 638 O O . ILE A 1 86 ? 3.430 -0.011 -26.053 1.00 74.56 86 ILE A O 1
ATOM 642 N N . LEU A 1 87 ? 4.703 1.485 -27.069 1.00 72.56 87 LEU A N 1
ATOM 643 C CA . LEU A 1 87 ? 4.648 2.449 -25.953 1.00 72.56 87 LEU A CA 1
ATOM 644 C C . LEU A 1 87 ? 3.363 3.305 -25.929 1.00 72.56 87 LEU A C 1
ATOM 646 O O . LEU A 1 87 ? 3.407 4.501 -25.637 1.00 72.56 87 LEU A O 1
ATOM 650 N N . THR A 1 88 ? 2.207 2.711 -26.230 1.00 73.88 88 THR A N 1
ATOM 651 C CA . THR A 1 88 ? 0.897 3.379 -26.135 1.00 73.88 88 THR A CA 1
ATOM 652 C C . THR A 1 88 ? 0.311 3.218 -24.731 1.00 73.88 88 THR A C 1
ATOM 654 O O . THR A 1 88 ? 0.590 2.241 -24.041 1.00 73.88 88 THR A O 1
ATOM 657 N N . GLN A 1 89 ? -0.527 4.161 -24.280 1.00 53.16 89 GLN A N 1
ATOM 658 C CA . GLN A 1 89 ? -1.215 4.039 -22.981 1.00 53.16 89 GLN A CA 1
ATOM 659 C C . GLN A 1 89 ? -2.045 2.751 -22.881 1.00 53.16 89 GLN A C 1
ATOM 661 O O . GLN A 1 89 ? -2.022 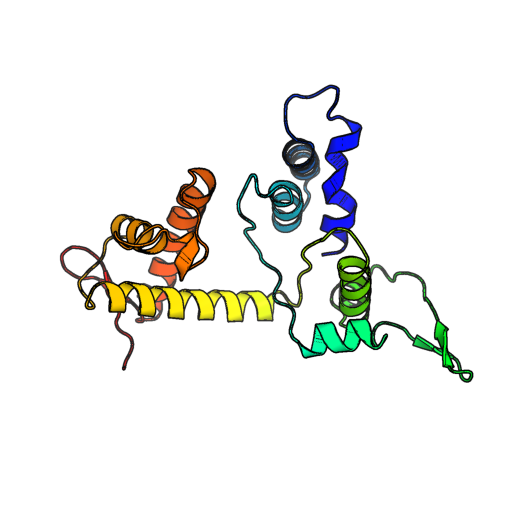2.098 -21.845 1.00 53.16 89 GLN A O 1
ATOM 666 N N . GLU A 1 90 ? -2.716 2.369 -23.968 1.00 68.25 90 GLU A N 1
ATOM 667 C CA . GLU A 1 90 ? -3.534 1.156 -24.054 1.00 68.25 90 GLU A CA 1
ATOM 668 C C . GLU A 1 90 ? -2.696 -0.117 -23.873 1.00 68.25 90 GLU A C 1
ATOM 670 O O . GLU A 1 90 ? -3.002 -0.945 -23.019 1.00 68.25 90 GLU A O 1
ATOM 675 N N . TYR A 1 91 ? -1.569 -0.241 -24.584 1.00 67.25 91 TYR A N 1
ATOM 676 C CA . TYR A 1 91 ? -0.677 -1.390 -24.419 1.00 67.25 91 TYR A CA 1
ATOM 677 C C . TYR A 1 91 ? -0.024 -1.415 -23.032 1.00 67.25 91 TYR A C 1
ATOM 679 O O . TYR A 1 91 ? 0.100 -2.476 -22.418 1.00 67.25 91 TYR A O 1
ATOM 687 N N . LEU A 1 92 ? 0.340 -0.246 -22.493 1.00 59.56 92 LEU A N 1
ATOM 688 C CA . LEU A 1 92 ? 0.904 -0.117 -21.147 1.00 59.56 92 LEU A CA 1
ATOM 689 C C . LEU A 1 92 ? -0.069 -0.527 -20.027 1.00 59.56 92 LEU A C 1
ATOM 691 O O . LEU A 1 92 ? 0.377 -0.777 -18.905 1.00 59.56 92 LEU A O 1
ATOM 695 N N . GLN A 1 93 ? -1.365 -0.598 -20.329 1.00 64.25 93 GLN A N 1
ATOM 696 C CA . GLN A 1 93 ? -2.427 -1.062 -19.434 1.00 64.25 93 GLN A CA 1
ATOM 697 C C . GLN A 1 93 ? -2.921 -2.476 -19.776 1.00 64.25 93 GLN A C 1
ATOM 699 O O . GLN A 1 93 ? -3.788 -2.998 -19.081 1.00 64.25 93 GLN A O 1
ATOM 704 N N . SER A 1 94 ? -2.372 -3.106 -20.818 1.00 74.19 94 SER A N 1
ATOM 705 C CA . SER A 1 94 ? -2.840 -4.402 -21.300 1.00 74.19 94 SER A CA 1
ATOM 706 C C . SER A 1 94 ? -2.459 -5.565 -20.383 1.00 74.19 94 SER A C 1
ATOM 708 O O . SER A 1 94 ? -1.384 -5.621 -19.774 1.00 74.19 94 SER A O 1
ATOM 710 N N . ASP A 1 95 ? -3.337 -6.560 -20.383 1.00 79.75 95 ASP A N 1
ATOM 711 C CA . ASP A 1 95 ? -3.124 -7.878 -19.799 1.00 79.75 95 ASP A CA 1
ATOM 712 C C . ASP A 1 95 ? -1.875 -8.576 -20.352 1.00 79.75 95 ASP A C 1
ATOM 714 O O . ASP A 1 95 ? -1.164 -9.252 -19.609 1.00 79.75 95 ASP A O 1
ATOM 718 N N . GLU A 1 96 ? -1.596 -8.396 -21.645 1.00 82.88 96 GLU A N 1
ATOM 719 C CA . GLU A 1 96 ? -0.425 -8.951 -22.329 1.00 82.88 96 GLU A CA 1
ATOM 720 C C . GLU A 1 96 ? 0.870 -8.478 -21.660 1.00 82.88 96 GLU A C 1
ATOM 722 O O . GLU A 1 96 ? 1.680 -9.284 -21.190 1.00 82.88 96 GLU A O 1
ATOM 727 N N . LEU A 1 97 ? 1.040 -7.157 -21.549 1.00 75.50 97 LEU A N 1
ATOM 728 C CA . LEU A 1 97 ? 2.213 -6.574 -20.915 1.00 75.50 97 LEU A CA 1
ATOM 729 C C . LEU A 1 97 ? 2.300 -6.986 -19.441 1.00 75.50 97 LEU A C 1
ATOM 731 O O . LEU A 1 97 ? 3.379 -7.339 -18.964 1.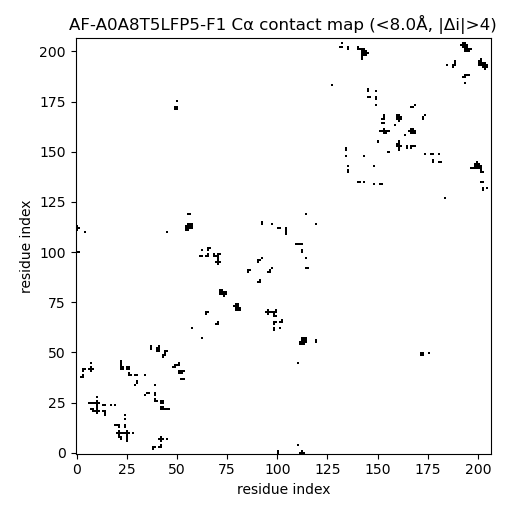00 75.50 97 LEU A O 1
ATOM 735 N N . MET A 1 98 ? 1.178 -6.986 -18.719 1.00 74.81 98 MET A N 1
ATOM 736 C CA . MET A 1 98 ? 1.146 -7.390 -17.313 1.00 74.81 98 MET A CA 1
ATOM 737 C C . MET A 1 98 ? 1.616 -8.829 -17.099 1.00 74.81 98 MET A C 1
ATOM 739 O O . MET A 1 98 ? 2.446 -9.064 -16.219 1.00 74.81 98 MET A O 1
ATOM 743 N N . LYS A 1 99 ? 1.162 -9.773 -17.928 1.00 80.38 99 LYS A N 1
ATOM 744 C CA . LYS A 1 99 ? 1.594 -11.177 -17.884 1.00 80.38 99 LYS A CA 1
ATOM 745 C C . LYS A 1 99 ? 3.084 -11.331 -18.204 1.00 80.38 99 LYS A C 1
ATOM 747 O O . LYS A 1 99 ? 3.777 -12.073 -17.510 1.00 80.38 99 LYS A O 1
ATOM 752 N N . ARG A 1 100 ? 3.620 -10.578 -19.173 1.00 77.56 100 ARG A N 1
ATOM 753 C CA . ARG A 1 100 ? 5.068 -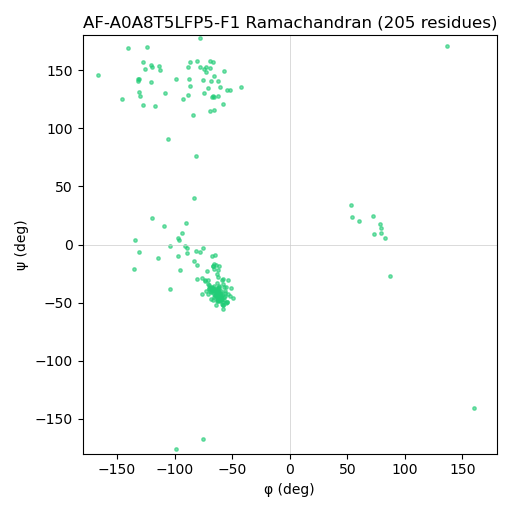10.582 -19.478 1.00 77.56 100 ARG A CA 1
ATOM 754 C C . ARG A 1 100 ? 5.912 -10.064 -18.323 1.00 77.56 100 ARG A C 1
ATOM 756 O O . ARG A 1 100 ? 6.944 -10.647 -17.995 1.00 77.56 100 ARG A O 1
ATOM 763 N N . ILE A 1 101 ? 5.478 -8.973 -17.695 1.00 70.50 101 ILE A N 1
ATOM 764 C CA . ILE A 1 101 ? 6.192 -8.422 -16.546 1.00 70.50 101 ILE A CA 1
ATOM 765 C C . ILE A 1 101 ? 6.096 -9.400 -15.362 1.00 70.50 101 ILE A C 1
ATOM 767 O O . ILE A 1 101 ? 7.104 -9.625 -14.697 1.00 70.50 101 ILE A O 1
ATOM 771 N N . LEU A 1 102 ? 4.937 -10.037 -15.135 1.00 70.50 102 LEU A N 1
ATOM 772 C CA . LEU A 1 102 ? 4.760 -11.080 -14.112 1.00 70.50 102 LEU A CA 1
ATOM 773 C C . LEU A 1 102 ? 5.722 -12.242 -14.314 1.00 70.50 102 LEU A C 1
ATOM 775 O O . LEU A 1 102 ? 6.394 -12.621 -13.356 1.00 70.50 102 LEU A O 1
ATOM 779 N N . LEU A 1 103 ? 5.836 -12.745 -15.545 1.00 73.69 103 LEU A N 1
ATOM 780 C CA . LEU A 1 103 ? 6.790 -13.795 -15.884 1.00 73.69 103 LEU A CA 1
ATOM 781 C C . LEU A 1 103 ? 8.232 -13.351 -15.589 1.00 73.69 103 LEU A C 1
ATOM 783 O O . LEU A 1 103 ? 8.961 -14.065 -14.911 1.00 73.69 103 LEU A O 1
ATOM 787 N N . SER A 1 104 ? 8.618 -12.141 -16.006 1.00 66.38 104 SER A N 1
ATOM 788 C CA . SER A 1 104 ? 9.952 -11.590 -15.726 1.00 66.38 104 SER A CA 1
ATOM 789 C C . SER A 1 104 ? 10.243 -11.469 -14.225 1.00 66.38 104 SER A C 1
ATOM 791 O O . SER A 1 104 ? 11.333 -11.825 -13.774 1.00 66.38 104 SER A O 1
ATOM 793 N N . THR A 1 105 ? 9.266 -11.017 -13.434 1.00 60.97 105 THR A N 1
ATOM 794 C CA . THR A 1 105 ? 9.378 -10.891 -11.975 1.00 60.97 105 THR A CA 1
ATOM 795 C C . THR A 1 105 ? 9.595 -12.232 -11.292 1.00 60.97 105 THR A C 1
ATOM 797 O O . THR A 1 105 ? 10.445 -12.313 -10.412 1.00 60.97 105 THR A O 1
ATOM 800 N N . ILE A 1 106 ? 8.836 -13.273 -11.651 1.00 68.25 106 ILE A N 1
ATOM 801 C CA . ILE A 1 106 ? 8.967 -14.587 -10.997 1.00 68.25 106 ILE A CA 1
ATOM 802 C C . ILE A 1 106 ? 10.259 -15.306 -11.398 1.00 68.25 106 ILE A C 1
ATOM 804 O O . ILE A 1 106 ? 10.741 -16.153 -10.651 1.00 68.25 106 ILE A O 1
ATOM 808 N N . THR A 1 107 ? 10.839 -14.956 -12.550 1.00 68.50 107 THR A N 1
ATOM 809 C CA . THR A 1 107 ? 12.125 -15.496 -13.016 1.00 68.50 107 THR A CA 1
ATOM 810 C C . THR A 1 107 ? 13.345 -14.691 -12.551 1.00 68.50 107 THR A C 1
ATOM 812 O O . THR A 1 107 ? 14.469 -15.093 -12.836 1.00 68.50 107 THR A O 1
ATOM 815 N N . ASN A 1 108 ? 13.159 -13.569 -11.846 1.00 49.31 108 ASN A N 1
ATOM 816 C CA . ASN A 1 108 ? 14.234 -12.704 -11.345 1.00 49.31 108 ASN A CA 1
ATOM 817 C C . ASN A 1 108 ? 14.141 -12.500 -9.822 1.00 49.31 108 ASN A C 1
ATOM 819 O O . ASN A 1 108 ? 13.154 -12.853 -9.180 1.00 49.31 108 ASN A O 1
ATOM 823 N N . LYS A 1 109 ? 15.181 -11.908 -9.219 1.00 43.81 109 LYS A N 1
ATOM 824 C CA . LYS A 1 109 ? 15.116 -11.453 -7.819 1.00 43.81 109 LYS A CA 1
ATOM 825 C C . LYS A 1 109 ? 14.024 -10.372 -7.712 1.00 43.81 109 LYS A C 1
ATOM 827 O O . LYS A 1 109 ? 13.998 -9.455 -8.523 1.00 43.81 109 LYS A O 1
ATOM 832 N N . SER A 1 110 ? 13.101 -10.554 -6.770 1.00 39.75 110 SER A N 1
ATOM 833 C CA . SER A 1 110 ? 11.707 -10.084 -6.799 1.00 39.75 110 SER A CA 1
ATOM 834 C C . SER A 1 110 ? 11.476 -8.593 -7.096 1.00 39.75 110 SER A C 1
ATOM 836 O O . SER A 1 110 ? 12.012 -7.741 -6.394 1.00 39.75 110 SER A O 1
ATOM 838 N N . TYR A 1 111 ? 10.539 -8.281 -8.009 1.00 43.62 111 TYR A N 1
ATOM 839 C CA . TYR A 1 111 ? 9.951 -6.936 -8.153 1.00 43.62 111 TYR A CA 1
ATOM 840 C C . TYR A 1 111 ? 8.423 -6.949 -8.187 1.00 43.62 111 TYR A C 1
ATOM 842 O O . TYR A 1 111 ? 7.794 -7.632 -8.991 1.00 43.62 111 TYR A O 1
ATOM 850 N N . LEU A 1 112 ? 7.837 -6.128 -7.319 1.00 48.09 112 LEU A N 1
ATOM 851 C CA . LEU A 1 112 ? 6.406 -5.896 -7.159 1.00 48.09 112 LEU A CA 1
ATOM 852 C C . LEU A 1 112 ? 5.810 -5.220 -8.411 1.00 48.09 112 LEU A C 1
ATOM 854 O O . LEU A 1 112 ? 6.293 -4.183 -8.863 1.00 48.09 112 LEU A O 1
ATOM 858 N N . LEU A 1 113 ? 4.749 -5.787 -8.978 1.00 50.38 113 LEU A N 1
ATOM 859 C CA . LEU A 1 113 ? 4.073 -5.258 -10.177 1.00 50.38 113 LEU A CA 1
ATOM 860 C C . LEU A 1 113 ? 2.826 -4.443 -9.819 1.00 50.38 113 LEU A C 1
ATOM 862 O O . LEU A 1 113 ? 2.566 -4.195 -8.663 1.00 50.38 113 LEU A O 1
ATOM 866 N N . SER A 1 114 ? 2.031 -3.939 -10.753 1.00 55.12 114 SER A N 1
ATOM 867 C CA . SER A 1 114 ? 0.712 -3.378 -10.397 1.00 55.12 114 SER A CA 1
ATOM 868 C C . SER A 1 114 ? -0.263 -3.657 -11.531 1.00 55.12 114 SER A C 1
ATOM 870 O O . SER A 1 114 ? 0.068 -3.281 -12.650 1.00 55.12 114 SER A O 1
ATOM 872 N N . GLY A 1 115 ? -1.411 -4.288 -11.263 1.00 57.53 115 GLY A N 1
ATOM 873 C CA . GLY A 1 115 ? -2.544 -4.348 -12.199 1.00 57.53 115 GLY A CA 1
ATOM 874 C C . GLY A 1 115 ? -3.320 -3.023 -12.263 1.00 57.53 115 GLY A C 1
ATOM 875 O O . GLY A 1 115 ? -2.818 -2.006 -11.773 1.00 57.53 115 GLY A O 1
ATOM 876 N N . SER A 1 116 ? -4.516 -3.043 -12.872 1.00 64.38 116 SER A N 1
ATOM 877 C CA . SER A 1 116 ? -5.413 -1.879 -13.036 1.00 64.38 116 SER A CA 1
ATOM 878 C C . SER A 1 116 ? -5.487 -1.014 -11.770 1.00 64.38 116 SER A C 1
ATOM 880 O O . SER A 1 116 ? -5.601 -1.510 -10.644 1.00 64.38 116 SER A O 1
ATOM 882 N N . TYR A 1 117 ? -5.420 0.306 -11.966 1.00 63.22 117 TYR A N 1
ATOM 883 C CA . TYR A 1 117 ? -5.523 1.266 -10.872 1.00 63.22 117 TYR A CA 1
ATOM 884 C C . TYR A 1 117 ? -6.941 1.330 -10.297 1.00 63.22 117 TYR A C 1
ATOM 886 O O . TYR A 1 117 ? -7.078 1.506 -9.085 1.00 63.22 117 TYR A O 1
ATOM 894 N N . GLU A 1 118 ? -7.976 1.168 -11.128 1.00 67.56 118 GLU A N 1
ATOM 895 C CA . GLU A 1 118 ? -9.361 1.102 -10.656 1.00 67.56 118 GLU A CA 1
ATOM 896 C C . GLU A 1 118 ? -9.552 -0.083 -9.707 1.00 67.56 118 GLU A C 1
ATOM 898 O O . GLU A 1 118 ? -10.042 0.100 -8.590 1.00 67.56 118 GLU A O 1
ATOM 903 N N . ASP A 1 119 ? -9.081 -1.267 -10.104 1.00 67.62 119 ASP A N 1
ATOM 904 C CA . ASP A 1 119 ? -9.173 -2.476 -9.284 1.00 67.62 119 ASP A CA 1
ATOM 905 C C . ASP A 1 119 ? -8.379 -2.327 -7.988 1.00 67.62 119 ASP A C 1
ATOM 907 O O . ASP A 1 119 ? -8.894 -2.600 -6.903 1.00 67.62 119 ASP A O 1
ATOM 911 N N . TYR A 1 120 ? -7.138 -1.835 -8.073 1.00 70.81 120 TYR A N 1
ATOM 912 C CA . TYR A 1 120 ? -6.342 -1.546 -6.883 1.00 70.81 120 TYR A CA 1
ATOM 913 C C . TYR A 1 120 ? -7.088 -0.608 -5.933 1.00 70.81 120 TYR A C 1
ATOM 915 O O . TYR A 1 120 ? -7.193 -0.900 -4.745 1.00 70.81 120 TYR A O 1
ATOM 923 N N . SER A 1 121 ? -7.620 0.505 -6.444 1.00 73.75 121 SER A N 1
ATOM 924 C CA . SER A 1 121 ? -8.327 1.488 -5.625 1.00 73.75 121 SER A CA 1
ATOM 925 C C . SER A 1 121 ? -9.583 0.894 -4.986 1.00 73.75 121 SER A C 1
ATOM 927 O O . SER A 1 121 ? -9.886 1.204 -3.833 1.00 73.75 121 SER A O 1
ATOM 929 N N . PHE A 1 122 ? -10.307 0.038 -5.710 1.00 78.25 122 PHE A N 1
ATOM 930 C CA . PHE A 1 122 ? -11.479 -0.662 -5.195 1.00 78.25 122 PHE A CA 1
ATOM 931 C C . PHE A 1 122 ? -11.110 -1.621 -4.053 1.00 78.25 122 PHE A C 1
ATOM 933 O O . PHE A 1 122 ? -11.680 -1.538 -2.961 1.00 78.25 122 PHE A O 1
ATOM 940 N N . TYR A 1 123 ? -10.129 -2.501 -4.269 1.00 76.56 123 TYR A N 1
ATOM 941 C CA . TYR A 1 123 ? -9.716 -3.487 -3.268 1.00 76.56 123 TYR A CA 1
ATOM 942 C C . TYR A 1 123 ? -8.984 -2.860 -2.081 1.00 76.56 123 TYR A C 1
ATOM 944 O O . TYR A 1 123 ? -9.162 -3.317 -0.954 1.00 76.56 123 TYR A O 1
ATOM 952 N N . GLU A 1 124 ? -8.208 -1.796 -2.294 1.00 81.56 124 GLU A N 1
ATOM 953 C CA . GLU A 1 124 ? -7.580 -1.025 -1.219 1.00 81.56 124 GLU A CA 1
ATOM 954 C C . GLU A 1 124 ? -8.647 -0.443 -0.291 1.00 81.56 124 GLU A C 1
ATOM 956 O O . GLU A 1 124 ? -8.572 -0.633 0.924 1.00 81.56 124 GLU A O 1
ATOM 961 N N . GLN A 1 125 ? -9.696 0.167 -0.850 1.00 83.94 125 GLN A N 1
ATOM 962 C CA . GLN A 1 125 ? -10.812 0.665 -0.055 1.00 83.94 125 GLN A CA 1
ATOM 963 C C . GLN A 1 125 ? -11.515 -0.459 0.716 1.00 83.94 125 GLN A C 1
ATOM 965 O O . GLN A 1 125 ? -11.741 -0.312 1.917 1.00 83.94 125 GLN A O 1
ATOM 970 N N . LYS A 1 126 ? -11.812 -1.592 0.068 1.00 84.44 126 LYS A N 1
ATOM 971 C CA . LYS A 1 126 ? -12.427 -2.754 0.732 1.00 84.44 126 LYS A CA 1
ATOM 972 C C . LYS A 1 126 ? -11.552 -3.332 1.846 1.00 84.44 126 LYS A C 1
ATOM 974 O O . LYS A 1 126 ? -12.066 -3.698 2.901 1.00 84.44 126 LYS A O 1
ATOM 979 N N . GLY A 1 127 ? -10.237 -3.362 1.646 1.00 85.06 127 GLY A N 1
ATOM 980 C CA . GLY A 1 127 ? -9.274 -3.757 2.670 1.00 85.06 127 GLY A CA 1
ATOM 981 C C . GLY A 1 127 ? -9.331 -2.841 3.891 1.00 85.06 127 GLY A C 1
ATOM 982 O O . GLY A 1 127 ? -9.398 -3.327 5.017 1.00 85.06 127 GLY A O 1
ATOM 983 N N . TRP A 1 128 ? -9.387 -1.524 3.682 1.00 91.94 128 TRP A N 1
ATOM 984 C CA . TRP A 1 128 ? -9.529 -0.562 4.778 1.00 91.94 128 TRP A CA 1
ATOM 985 C C . TRP A 1 128 ? -10.867 -0.668 5.512 1.00 91.94 128 TRP A C 1
ATOM 987 O O . TRP A 1 128 ? -10.872 -0.576 6.737 1.00 91.94 128 TRP A O 1
ATOM 997 N N . GLU A 1 129 ? -11.980 -0.895 4.805 1.00 90.88 129 GLU A N 1
ATOM 998 C CA . GLU A 1 129 ? -13.285 -1.154 5.438 1.00 90.88 129 GLU A CA 1
ATOM 999 C C . GLU A 1 129 ? -13.183 -2.351 6.398 1.00 90.88 129 GLU A C 1
ATOM 1001 O O . GLU A 1 129 ? -13.614 -2.262 7.549 1.00 90.88 129 GLU A O 1
ATOM 1006 N N . LYS A 1 130 ? -12.522 -3.433 5.961 1.00 90.12 130 LYS A N 1
ATOM 1007 C CA . LYS A 1 130 ? -12.320 -4.636 6.776 1.00 90.12 130 LYS A CA 1
ATOM 1008 C C . LYS A 1 130 ? -11.353 -4.417 7.944 1.00 90.12 130 LYS A C 1
ATOM 1010 O O . LYS A 1 130 ? -11.615 -4.915 9.032 1.00 90.12 130 LYS A O 1
ATOM 1015 N N . ILE A 1 131 ? -10.259 -3.674 7.757 1.00 90.25 131 ILE A N 1
ATOM 1016 C CA . ILE A 1 131 ? -9.325 -3.340 8.851 1.00 90.25 131 ILE A CA 1
ATOM 1017 C C . ILE A 1 131 ? -10.048 -2.550 9.941 1.00 90.25 131 ILE A C 1
ATOM 1019 O O . ILE A 1 131 ? -9.899 -2.860 11.119 1.00 90.25 131 ILE A O 1
ATOM 1023 N N . VAL A 1 132 ? -10.849 -1.553 9.555 1.00 92.00 132 VAL A N 1
ATOM 1024 C CA . VAL A 1 132 ? -11.652 -0.767 10.498 1.00 92.00 132 VAL A CA 1
ATOM 1025 C C . VAL A 1 132 ? -12.584 -1.672 11.294 1.00 92.00 132 VAL A C 1
ATOM 1027 O O . VAL A 1 132 ? -12.537 -1.650 12.520 1.00 92.00 132 VAL A O 1
ATOM 1030 N N . GLU A 1 133 ? -13.363 -2.511 10.617 1.00 89.19 133 GLU A N 1
ATOM 1031 C CA . GLU A 1 133 ? -14.255 -3.482 11.257 1.00 89.19 133 GLU A CA 1
ATOM 1032 C C . GLU A 1 133 ? -13.512 -4.388 12.254 1.00 89.19 133 GLU A C 1
ATOM 1034 O O . GLU A 1 133 ? -13.925 -4.505 13.407 1.00 89.19 133 GLU A O 1
ATOM 1039 N N . VAL A 1 134 ? -12.381 -4.977 11.847 1.00 89.62 134 VAL A N 1
ATOM 1040 C CA . VAL A 1 134 ? -11.577 -5.878 12.690 1.00 89.62 134 VAL A CA 1
ATOM 1041 C C . VAL A 1 134 ? -11.041 -5.163 13.929 1.00 89.62 134 VAL A C 1
ATOM 1043 O O . VAL A 1 134 ? -11.175 -5.685 15.034 1.00 89.62 134 VAL A O 1
ATOM 1046 N N . ILE A 1 135 ? -10.458 -3.972 13.776 1.00 91.69 135 ILE A N 1
ATOM 1047 C CA . ILE A 1 135 ? -9.876 -3.227 14.901 1.00 91.69 135 ILE A CA 1
ATOM 1048 C C . ILE A 1 135 ? -10.961 -2.780 15.884 1.00 91.69 135 ILE A C 1
ATOM 1050 O O . ILE A 1 135 ? -10.785 -2.913 17.096 1.00 91.69 135 ILE A O 1
ATOM 1054 N N . PHE A 1 136 ? -12.106 -2.299 15.390 1.00 92.25 136 PHE A N 1
ATOM 1055 C CA . PHE A 1 136 ? -13.226 -1.952 16.265 1.00 92.25 136 PHE A CA 1
ATOM 1056 C C . PHE A 1 136 ? -13.781 -3.178 16.985 1.00 92.25 136 PHE A C 1
ATOM 1058 O O . PHE A 1 136 ? -14.024 -3.100 18.189 1.00 92.25 136 PHE A O 1
ATOM 1065 N N . TYR A 1 137 ? -13.888 -4.321 16.306 1.00 88.69 137 TYR A N 1
ATOM 1066 C CA . TYR A 1 137 ? -14.297 -5.573 16.935 1.00 88.69 137 TYR A CA 1
ATOM 1067 C C . TYR A 1 137 ? -13.320 -6.014 18.035 1.00 88.69 137 TYR A C 1
ATOM 1069 O O . TYR A 1 137 ? -13.748 -6.323 19.147 1.00 88.69 137 TYR A O 1
ATOM 1077 N N . MET A 1 138 ? -12.008 -5.963 17.772 1.00 86.75 138 MET A N 1
ATOM 1078 C CA . MET A 1 138 ? -10.963 -6.230 18.772 1.00 86.75 138 MET A CA 1
ATOM 1079 C C . MET A 1 138 ? -11.048 -5.276 19.972 1.00 86.75 138 MET A C 1
ATOM 1081 O O . MET A 1 138 ? -10.735 -5.667 21.094 1.00 86.75 138 MET A O 1
ATOM 1085 N N . ASN A 1 139 ? -11.518 -4.046 19.753 1.00 89.81 139 ASN A N 1
ATOM 1086 C CA . ASN A 1 139 ? -11.756 -3.047 20.793 1.00 89.81 139 ASN A CA 1
ATOM 1087 C C . ASN A 1 139 ? -13.180 -3.097 21.391 1.00 89.81 139 ASN A C 1
ATOM 1089 O O . ASN A 1 139 ? -13.647 -2.121 21.981 1.00 89.81 139 ASN A O 1
ATOM 1093 N N . ASN A 1 140 ? -13.912 -4.206 21.233 1.00 90.38 140 ASN 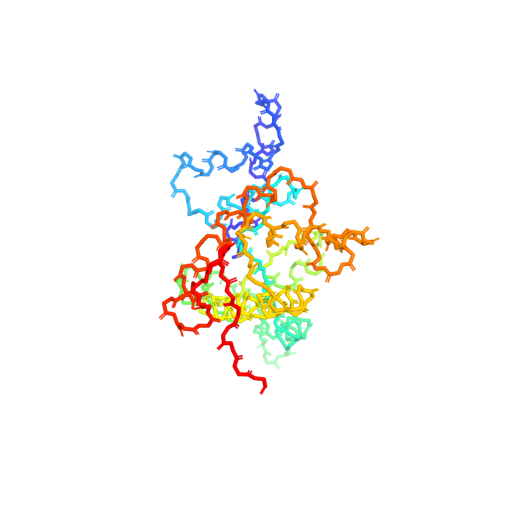A N 1
ATOM 1094 C CA . ASN A 1 140 ? -15.285 -4.368 21.733 1.00 90.38 140 ASN A CA 1
ATOM 1095 C C . ASN A 1 140 ? -16.247 -3.249 21.277 1.00 90.38 140 ASN A C 1
ATOM 1097 O O . ASN A 1 140 ? -17.138 -2.833 22.023 1.00 90.38 140 ASN A O 1
ATOM 1101 N N . ASN A 1 141 ? -16.037 -2.734 20.064 1.00 89.38 141 ASN A N 1
ATOM 1102 C CA . ASN A 1 141 ? -16.766 -1.627 19.442 1.00 89.38 141 ASN A CA 1
ATOM 1103 C C . ASN A 1 141 ? -16.822 -0.340 20.283 1.00 89.38 141 ASN A C 1
ATOM 1105 O O . ASN A 1 141 ? -17.725 0.474 20.103 1.00 89.38 141 ASN A O 1
ATOM 1109 N N . GLN A 1 142 ? -15.870 -0.138 21.199 1.00 92.31 142 GLN A N 1
ATOM 1110 C CA . GLN A 1 142 ? -15.777 1.113 21.949 1.00 92.31 142 GLN A CA 1
ATOM 1111 C C . GLN A 1 142 ? -15.212 2.242 21.070 1.00 92.31 142 GLN A C 1
ATOM 1113 O O . GLN A 1 142 ? -14.406 1.959 20.174 1.00 92.31 142 GLN A O 1
ATOM 1118 N N . PRO A 1 143 ? -15.578 3.513 21.335 1.00 94.38 143 PRO A N 1
ATOM 1119 C CA . PRO A 1 143 ? -15.042 4.654 20.603 1.00 94.38 143 PRO A CA 1
ATOM 1120 C C . PRO A 1 143 ? -13.509 4.697 20.626 1.00 94.38 143 PRO A C 1
ATOM 1122 O O . PRO A 1 143 ? -12.893 4.571 21.687 1.00 94.38 143 PRO A O 1
ATOM 1125 N N . LEU A 1 144 ? -12.896 4.919 19.461 1.00 95.06 144 LEU A N 1
ATOM 1126 C CA . LEU A 1 144 ? -11.444 5.019 19.297 1.00 95.06 144 LEU A CA 1
ATOM 1127 C C . LEU A 1 144 ? -11.034 6.374 18.726 1.00 95.06 144 LEU A C 1
ATOM 1129 O O . LEU A 1 144 ? -11.651 6.894 17.794 1.00 95.06 144 LEU A O 1
ATOM 1133 N N . LYS A 1 145 ? -9.931 6.917 19.249 1.00 95.12 145 LYS A N 1
ATOM 1134 C CA . LYS A 1 145 ? -9.162 7.970 18.574 1.00 95.12 145 LYS A CA 1
ATOM 1135 C C . LYS A 1 145 ? -8.253 7.349 17.515 1.00 95.12 145 LYS A C 1
ATOM 1137 O O . LYS A 1 145 ? -7.885 6.182 17.626 1.00 95.12 145 LYS A O 1
ATOM 1142 N N . GLN A 1 146 ? -7.844 8.150 16.535 1.00 93.31 146 GLN A N 1
ATOM 1143 C CA . GLN A 1 146 ? -6.948 7.724 15.451 1.00 93.31 146 GLN A CA 1
ATOM 1144 C C . GLN A 1 146 ? -5.626 7.151 15.989 1.00 93.31 146 GLN A C 1
ATOM 1146 O O . GLN A 1 146 ? -5.202 6.092 15.538 1.00 93.31 146 GLN A O 1
ATOM 1151 N N . ASP A 1 147 ? -5.037 7.774 17.016 1.00 93.69 147 ASP A N 1
ATOM 1152 C CA . ASP A 1 147 ? -3.800 7.279 17.639 1.00 93.69 147 ASP A CA 1
ATOM 1153 C C . ASP A 1 147 ? -3.998 5.912 18.309 1.00 93.69 147 ASP A C 1
ATOM 1155 O O . ASP A 1 147 ? -3.199 5.000 18.128 1.00 93.69 147 ASP A O 1
ATOM 1159 N N . SER A 1 148 ? -5.102 5.729 19.041 1.00 93.94 148 SER A N 1
ATOM 1160 C CA . SER A 1 148 ? -5.427 4.443 19.674 1.00 93.94 148 SER A CA 1
ATOM 1161 C C . SER A 1 148 ? -5.706 3.351 18.639 1.00 93.94 148 SER A C 1
ATOM 1163 O O . SER A 1 148 ? -5.339 2.199 18.845 1.00 93.94 148 SER A O 1
ATOM 1165 N N . PHE A 1 149 ? -6.324 3.712 17.513 1.00 94.94 149 PHE A N 1
ATOM 1166 C CA . PHE A 1 149 ? -6.525 2.811 16.383 1.00 94.94 149 PHE A CA 1
ATOM 1167 C C . PHE A 1 149 ? -5.187 2.392 15.755 1.00 94.94 149 PHE A C 1
ATOM 1169 O O . PHE A 1 149 ? -4.989 1.211 15.484 1.00 94.94 149 PHE A O 1
ATOM 1176 N N . LEU A 1 150 ? -4.249 3.330 15.575 1.00 94.44 150 LEU A N 1
ATOM 1177 C CA . LEU A 1 150 ? -2.900 3.038 15.084 1.00 94.44 150 LEU A CA 1
ATOM 1178 C C . LEU A 1 150 ? -2.155 2.073 16.012 1.00 94.44 150 LEU A C 1
ATOM 1180 O O . LEU A 1 150 ? -1.551 1.116 15.527 1.00 94.44 150 LEU A O 1
ATOM 1184 N N . GLU A 1 151 ? -2.216 2.293 17.329 1.00 93.94 151 GLU A N 1
ATO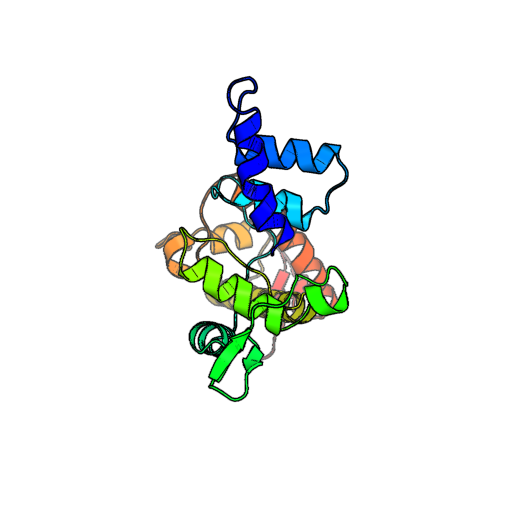M 1185 C CA . GLU A 1 151 ? -1.599 1.374 18.290 1.00 93.94 151 GLU A CA 1
ATOM 1186 C C . GLU A 1 151 ? -2.153 -0.040 18.130 1.00 93.94 151 GLU A C 1
ATOM 1188 O O . GLU A 1 151 ? -1.370 -0.977 18.011 1.00 93.94 151 GLU A O 1
ATOM 1193 N N . LEU A 1 152 ? -3.476 -0.183 17.997 1.00 91.94 152 LEU A N 1
ATOM 1194 C CA . LEU A 1 152 ? -4.135 -1.472 17.766 1.00 91.94 152 LEU A CA 1
ATOM 1195 C C . LEU A 1 152 ? -3.817 -2.111 16.408 1.00 91.94 152 LEU A C 1
ATOM 1197 O O . LEU A 1 152 ? -4.026 -3.308 16.254 1.00 91.94 152 LEU A O 1
ATOM 1201 N N . MET A 1 153 ? -3.329 -1.357 15.419 1.00 91.75 153 MET A N 1
ATOM 1202 C CA . MET A 1 153 ? -2.809 -1.927 14.169 1.00 91.75 153 MET A CA 1
ATOM 1203 C C . MET A 1 153 ? -1.372 -2.443 14.326 1.00 91.75 153 MET A C 1
ATOM 1205 O O . MET A 1 153 ? -0.954 -3.358 13.615 1.00 91.75 153 MET A O 1
ATOM 1209 N N . ILE A 1 154 ? -0.597 -1.834 15.226 1.00 90.00 154 ILE A N 1
ATOM 1210 C CA . ILE A 1 154 ? 0.829 -2.112 15.440 1.00 90.00 154 ILE A CA 1
ATOM 1211 C C . ILE A 1 154 ? 1.053 -3.122 16.568 1.00 90.00 154 ILE A C 1
ATOM 1213 O O . ILE A 1 154 ? 2.102 -3.765 16.609 1.00 90.00 154 ILE A O 1
ATOM 1217 N N . SER A 1 155 ? 0.107 -3.288 17.486 1.00 85.44 155 SER A N 1
ATOM 1218 C CA . SER A 1 155 ? 0.174 -4.237 18.595 1.00 85.44 155 SER A CA 1
ATOM 1219 C C . SER A 1 155 ? -1.198 -4.405 19.242 1.00 85.44 155 SER A C 1
ATOM 1221 O O . SER A 1 155 ? -1.952 -3.450 19.361 1.00 85.44 155 SER A O 1
ATOM 1223 N N . ASN A 1 156 ? -1.510 -5.605 19.721 1.00 80.94 156 ASN A N 1
ATOM 1224 C CA . ASN A 1 156 ? -2.692 -5.838 20.559 1.00 80.94 156 ASN A CA 1
ATOM 1225 C C . ASN A 1 156 ? -2.322 -6.137 22.025 1.00 80.94 156 ASN A C 1
ATOM 1227 O O . ASN A 1 156 ? -3.132 -6.678 22.771 1.00 80.94 156 ASN A O 1
ATOM 1231 N N . GLY A 1 157 ? -1.083 -5.830 22.425 1.00 80.62 157 GLY A N 1
ATOM 1232 C CA . GLY A 1 157 ? -0.533 -6.124 23.752 1.00 80.62 157 GLY A CA 1
ATOM 1233 C C . GLY A 1 157 ? 0.089 -7.519 23.877 1.00 80.62 157 GLY A C 1
ATOM 1234 O O . GLY A 1 157 ? 1.030 -7.685 24.648 1.00 80.62 157 GLY A O 1
ATOM 1235 N N . GLU A 1 158 ? -0.367 -8.494 23.088 1.00 81.50 158 GLU A N 1
ATOM 1236 C CA . GLU A 1 158 ? 0.164 -9.867 23.087 1.00 81.50 158 GLU A CA 1
ATOM 1237 C C . GLU A 1 158 ? 1.060 -10.157 21.879 1.00 81.50 158 GLU A C 1
ATOM 1239 O O . GLU A 1 158 ? 2.067 -10.856 21.987 1.00 81.50 158 GLU A O 1
ATOM 1244 N N . ARG A 1 159 ? 0.688 -9.632 20.711 1.00 82.19 159 ARG A N 1
ATOM 1245 C CA . ARG A 1 159 ? 1.361 -9.833 19.428 1.00 82.19 159 ARG A CA 1
ATOM 1246 C C . ARG A 1 159 ? 1.704 -8.498 18.797 1.00 82.19 159 ARG A C 1
ATOM 1248 O O . ARG A 1 159 ? 0.982 -7.511 18.957 1.00 82.19 159 ARG A O 1
ATOM 1255 N N . THR A 1 160 ? 2.776 -8.485 18.014 1.00 86.25 160 THR A N 1
ATOM 1256 C CA . THR A 1 160 ? 3.099 -7.324 17.188 1.00 86.25 160 THR A CA 1
ATOM 1257 C C . THR A 1 160 ? 2.201 -7.306 15.956 1.00 86.25 160 THR A C 1
ATOM 1259 O O . THR A 1 160 ? 1.762 -8.346 15.478 1.00 86.25 160 THR A O 1
ATOM 1262 N N . GLY A 1 161 ? 1.939 -6.125 15.406 1.00 77.81 161 GLY A N 1
ATOM 1263 C CA . GLY A 1 161 ? 1.131 -5.900 14.207 1.00 77.81 161 GLY A CA 1
ATOM 1264 C C . GLY A 1 161 ? 1.623 -6.730 13.035 1.00 77.81 161 GLY A C 1
ATOM 1265 O O . GLY A 1 161 ? 0.825 -7.207 12.237 1.00 77.81 161 GLY A O 1
ATOM 1266 N N . ARG A 1 162 ? 2.930 -7.000 12.982 1.00 75.94 162 ARG A N 1
ATOM 1267 C CA . ARG A 1 162 ? 3.554 -7.898 12.014 1.00 75.94 162 ARG A CA 1
ATOM 1268 C C . ARG A 1 162 ? 2.949 -9.301 12.054 1.00 75.94 162 ARG A C 1
ATOM 1270 O O . ARG A 1 162 ? 2.792 -9.904 11.000 1.00 75.94 162 ARG A O 1
ATOM 1277 N N . ASP A 1 163 ? 2.592 -9.787 13.237 1.00 75.50 163 ASP A N 1
ATOM 1278 C CA . ASP A 1 163 ? 2.150 -11.163 13.467 1.00 75.50 163 ASP A CA 1
ATOM 1279 C C . ASP A 1 163 ? 0.674 -11.395 13.102 1.00 75.50 163 ASP A C 1
ATOM 1281 O O . ASP A 1 163 ? 0.269 -12.546 12.952 1.00 75.50 163 ASP A O 1
ATOM 1285 N N . TYR A 1 164 ? -0.147 -10.340 12.975 1.00 74.56 164 TYR A N 1
ATOM 1286 C CA . TYR A 1 164 ? -1.592 -10.488 12.710 1.00 74.56 164 TYR A CA 1
ATOM 1287 C C . TYR A 1 164 ? -2.174 -9.559 11.630 1.00 74.56 164 TYR A C 1
ATOM 1289 O O . TYR A 1 164 ? -3.205 -9.893 11.053 1.00 74.56 164 TYR A O 1
ATOM 1297 N N . LEU A 1 165 ? -1.521 -8.440 11.303 1.00 77.25 165 LEU A N 1
ATOM 1298 C CA . LEU A 1 165 ? -1.941 -7.509 10.239 1.00 77.25 165 LEU A CA 1
ATOM 1299 C C . LEU A 1 165 ? -0.810 -7.127 9.266 1.00 77.25 165 LEU A C 1
ATOM 1301 O O . LEU A 1 165 ? -1.048 -6.454 8.266 1.00 77.25 165 LEU A O 1
ATOM 1305 N N . GLY A 1 166 ? 0.426 -7.547 9.542 1.00 75.19 166 GLY A N 1
ATOM 1306 C CA . GLY A 1 166 ? 1.604 -7.257 8.727 1.00 75.19 166 GLY A CA 1
ATOM 1307 C C . GLY A 1 166 ? 2.211 -5.860 8.922 1.00 75.19 166 GLY A C 1
ATOM 1308 O O . GLY A 1 166 ? 3.086 -5.478 8.146 1.00 75.19 166 GLY A O 1
ATOM 1309 N N . TYR A 1 167 ? 1.793 -5.086 9.931 1.00 83.31 167 TYR A N 1
ATOM 1310 C CA . TYR A 1 167 ? 2.333 -3.741 10.182 1.00 83.31 167 TYR A CA 1
ATOM 1311 C C . TYR A 1 167 ? 3.561 -3.760 11.096 1.00 83.31 167 TYR A C 1
ATOM 1313 O O . TYR A 1 167 ? 3.541 -4.315 12.192 1.00 83.31 167 TYR A O 1
ATOM 1321 N N . MET A 1 168 ? 4.643 -3.111 10.662 1.00 78.75 168 MET A N 1
ATOM 1322 C CA . MET A 1 168 ? 5.861 -2.975 11.463 1.00 78.75 168 MET A CA 1
ATOM 1323 C C . MET A 1 168 ? 5.809 -1.743 12.370 1.00 78.75 168 MET A C 1
ATOM 1325 O O . MET A 1 168 ? 5.382 -0.671 11.944 1.00 78.75 168 MET A O 1
ATOM 1329 N N . ASN A 1 169 ? 6.350 -1.862 13.584 1.00 85.62 169 ASN A N 1
ATOM 1330 C CA . ASN A 1 169 ? 6.539 -0.724 14.481 1.00 85.62 169 ASN A CA 1
ATOM 1331 C C . ASN A 1 169 ? 7.822 0.052 14.123 1.00 85.62 169 ASN A C 1
ATOM 1333 O O . ASN A 1 169 ? 8.858 -0.108 14.765 1.00 85.62 169 ASN A O 1
ATOM 1337 N N . LYS A 1 170 ? 7.774 0.838 13.044 1.00 84.94 170 LYS A N 1
ATOM 1338 C CA . LYS A 1 170 ? 8.865 1.725 12.606 1.00 84.94 170 LYS A CA 1
ATOM 1339 C C . LYS A 1 170 ? 8.314 3.118 12.313 1.00 84.94 170 LYS A C 1
ATOM 1341 O O . LYS A 1 170 ? 7.252 3.223 11.704 1.00 84.94 170 LYS A O 1
ATOM 1346 N N . GLU A 1 171 ? 9.058 4.169 12.650 1.00 86.44 171 GLU A N 1
ATOM 1347 C CA . GLU A 1 171 ? 8.641 5.570 12.448 1.00 86.44 171 GLU A CA 1
ATOM 1348 C C . GLU A 1 171 ? 8.111 5.887 11.032 1.00 86.44 171 GLU A C 1
ATOM 1350 O O . GLU A 1 171 ? 7.015 6.439 10.923 1.00 86.44 171 GLU A O 1
ATOM 1355 N N . PRO A 1 172 ? 8.765 5.470 9.925 1.00 80.81 172 PRO A N 1
ATOM 1356 C CA . PRO A 1 172 ? 8.228 5.719 8.583 1.00 80.81 172 PRO A CA 1
ATOM 1357 C C . PRO A 1 172 ? 6.859 5.067 8.335 1.00 80.81 172 PRO A C 1
ATOM 1359 O O . PRO A 1 172 ? 6.002 5.645 7.670 1.00 80.81 172 PRO A O 1
ATOM 1362 N N . VAL A 1 173 ? 6.639 3.870 8.890 1.00 80.88 173 VAL A N 1
ATOM 1363 C CA . VAL A 1 173 ? 5.365 3.143 8.782 1.00 80.88 173 VAL A CA 1
ATOM 1364 C C . VAL A 1 173 ? 4.293 3.841 9.611 1.00 80.88 173 VAL A C 1
ATOM 1366 O O . VAL A 1 173 ? 3.181 4.022 9.124 1.00 80.88 173 VAL A O 1
ATOM 1369 N N . ARG A 1 174 ? 4.636 4.282 10.826 1.00 89.62 174 ARG A N 1
ATOM 1370 C CA . ARG A 1 174 ? 3.729 5.017 11.717 1.00 89.62 174 ARG A CA 1
ATOM 1371 C C . ARG A 1 174 ? 3.242 6.301 11.057 1.00 89.62 174 ARG A C 1
ATOM 1373 O O . ARG A 1 174 ? 2.040 6.478 10.915 1.00 89.62 174 ARG A O 1
ATOM 1380 N N . ASN A 1 175 ? 4.156 7.122 10.543 1.00 87.94 175 ASN A N 1
ATOM 1381 C CA . ASN A 1 175 ? 3.814 8.374 9.862 1.00 87.94 175 ASN A CA 1
ATOM 1382 C C . ASN A 1 175 ? 2.901 8.153 8.646 1.00 87.94 175 ASN A C 1
ATOM 1384 O O . ASN A 1 175 ? 1.916 8.870 8.463 1.00 87.94 175 ASN A O 1
ATOM 1388 N N . TYR A 1 176 ? 3.194 7.133 7.833 1.00 86.94 176 TYR A N 1
ATOM 1389 C CA . TYR A 1 176 ? 2.341 6.763 6.704 1.00 86.94 176 TYR A CA 1
ATOM 1390 C C . TYR A 1 176 ? 0.938 6.336 7.158 1.00 86.94 176 TYR A C 1
ATOM 1392 O O . TYR A 1 176 ? -0.061 6.827 6.627 1.00 86.94 176 TYR A O 1
ATOM 1400 N N . LEU A 1 177 ? 0.854 5.446 8.153 1.00 90.44 177 LEU A N 1
ATOM 1401 C CA . LEU A 1 177 ? -0.418 4.949 8.667 1.00 90.44 177 LEU A CA 1
ATOM 1402 C C . LEU A 1 177 ? -1.237 6.058 9.321 1.00 90.44 177 LEU A C 1
ATOM 1404 O O . LEU A 1 177 ? -2.425 6.126 9.044 1.00 90.44 177 LEU A O 1
ATOM 1408 N N . THR A 1 178 ? -0.638 6.962 10.097 1.00 92.62 178 THR A N 1
ATOM 1409 C CA . THR A 1 178 ? -1.340 8.116 10.684 1.00 92.62 178 THR A CA 1
ATOM 1410 C C . THR A 1 178 ? -2.038 8.942 9.607 1.00 92.62 178 THR A C 1
ATOM 1412 O O . THR A 1 178 ? -3.241 9.196 9.687 1.00 92.62 178 THR A O 1
ATOM 1415 N N . ASN A 1 179 ? -1.311 9.304 8.547 1.00 90.00 179 ASN A N 1
ATOM 1416 C CA . ASN A 1 179 ? -1.877 10.073 7.439 1.00 90.00 179 ASN A CA 1
ATOM 1417 C C . ASN A 1 179 ? -2.997 9.301 6.728 1.00 90.00 179 ASN A C 1
ATOM 1419 O O . ASN A 1 179 ? -4.055 9.867 6.440 1.00 90.00 179 ASN A O 1
ATOM 1423 N N . LYS A 1 180 ? -2.801 7.998 6.491 1.00 89.75 180 LYS A N 1
ATOM 1424 C CA . LYS A 1 180 ? -3.811 7.149 5.849 1.00 89.75 180 LYS A CA 1
ATOM 1425 C C . LYS A 1 180 ? -5.046 6.922 6.708 1.00 89.75 180 LYS A C 1
ATOM 1427 O O . LYS A 1 180 ? -6.150 6.991 6.182 1.00 89.75 180 LYS A O 1
ATOM 1432 N N . ILE A 1 181 ? -4.894 6.713 8.009 1.00 94.69 181 ILE A N 1
ATOM 1433 C CA . ILE A 1 181 ? -6.007 6.576 8.952 1.00 94.69 181 ILE A CA 1
ATOM 1434 C C . ILE A 1 181 ? -6.850 7.851 8.927 1.00 94.69 181 ILE A C 1
ATOM 1436 O O . ILE A 1 181 ? -8.066 7.765 8.779 1.00 94.69 181 ILE A O 1
ATOM 1440 N N . ASN A 1 182 ? -6.221 9.029 8.967 1.00 93.25 182 ASN A N 1
ATOM 1441 C CA . ASN A 1 182 ? -6.927 10.310 8.892 1.00 93.25 182 ASN A CA 1
ATOM 1442 C C . ASN A 1 182 ? -7.715 10.460 7.581 1.00 93.25 182 ASN A C 1
ATOM 1444 O O . ASN A 1 182 ? -8.894 10.821 7.598 1.00 93.25 182 ASN A O 1
ATOM 1448 N N . GLU A 1 183 ? -7.093 10.136 6.445 1.00 93.25 183 GLU A N 1
ATOM 1449 C CA . GLU A 1 183 ? -7.748 10.119 5.131 1.00 93.25 183 GLU A CA 1
ATOM 1450 C C . GLU A 1 183 ? -8.961 9.170 5.117 1.00 93.25 183 GLU A C 1
ATOM 1452 O O . GLU A 1 183 ? -10.071 9.571 4.752 1.00 93.25 183 GLU A O 1
ATOM 1457 N N . LYS A 1 184 ? -8.774 7.915 5.546 1.00 93.69 184 LYS A N 1
ATOM 1458 C CA . LYS A 1 184 ? -9.811 6.875 5.494 1.00 93.69 184 LYS A CA 1
ATOM 1459 C C . LYS A 1 184 ? -10.938 7.123 6.484 1.00 93.69 184 LYS A C 1
ATOM 1461 O O . LYS A 1 184 ? -12.092 6.934 6.115 1.00 93.69 184 LYS A O 1
ATOM 1466 N N . PHE A 1 185 ? -10.647 7.616 7.685 1.00 94.75 185 PHE A N 1
ATOM 1467 C CA . PHE A 1 185 ? -11.674 7.975 8.664 1.00 94.75 185 PHE A CA 1
ATOM 1468 C C . PHE A 1 185 ? -12.591 9.064 8.110 1.00 94.75 185 PHE A C 1
ATOM 1470 O O . PHE A 1 185 ? -13.807 8.908 8.150 1.00 94.75 185 PHE A O 1
ATOM 1477 N N . ASN A 1 186 ? -12.029 10.108 7.493 1.00 94.06 186 ASN A N 1
ATOM 1478 C CA . ASN A 1 186 ? -12.818 11.159 6.848 1.00 94.06 186 ASN A CA 1
ATOM 1479 C C . ASN A 1 186 ? -13.722 10.612 5.730 1.00 94.06 186 ASN A C 1
ATOM 1481 O O . ASN A 1 186 ? -14.873 11.031 5.596 1.00 94.06 186 ASN A O 1
ATOM 1485 N N . ILE A 1 187 ? -13.223 9.668 4.925 1.00 93.38 187 ILE A N 1
ATOM 1486 C CA . ILE A 1 187 ? -14.016 9.002 3.881 1.00 93.38 187 ILE A CA 1
ATOM 1487 C C . ILE A 1 187 ? -15.137 8.160 4.504 1.00 93.38 187 ILE A C 1
ATOM 1489 O O . ILE A 1 187 ? -16.279 8.219 4.049 1.00 93.38 187 ILE A O 1
ATOM 1493 N N . PHE A 1 188 ? -14.835 7.384 5.542 1.00 94.62 188 PHE A N 1
ATOM 1494 C CA . PHE A 1 188 ? -15.783 6.467 6.170 1.00 94.62 188 PHE A CA 1
ATOM 1495 C C . PHE A 1 188 ? -16.843 7.170 7.021 1.00 94.62 188 PHE A C 1
ATOM 1497 O O . PHE A 1 188 ? -17.984 6.715 7.028 1.00 94.62 188 PHE A O 1
ATOM 1504 N N . LEU A 1 189 ? -16.521 8.311 7.634 1.00 94.00 189 LEU A N 1
ATOM 1505 C CA . LEU A 1 189 ? -17.498 9.203 8.265 1.00 94.00 189 LEU A CA 1
ATOM 1506 C C . LEU A 1 189 ? -18.506 9.725 7.233 1.00 94.00 189 LEU A C 1
ATOM 1508 O O . LEU A 1 189 ? -19.712 9.617 7.431 1.00 94.00 189 LEU A O 1
ATOM 1512 N N . LYS A 1 190 ? -18.029 10.207 6.075 1.00 94.19 190 LYS A N 1
ATOM 1513 C CA . LYS A 1 190 ? -18.903 10.677 4.982 1.00 94.19 190 LYS A CA 1
ATOM 1514 C C . LYS A 1 190 ? -19.788 9.571 4.404 1.00 94.19 190 LYS A C 1
ATOM 1516 O O . LYS A 1 190 ? -20.899 9.850 3.970 1.00 94.19 190 LYS A O 1
ATOM 1521 N N . LYS A 1 191 ? -19.294 8.329 4.382 1.00 92.00 191 LYS A N 1
ATOM 1522 C CA . LYS A 1 191 ? -20.048 7.148 3.932 1.00 92.00 191 LYS A CA 1
ATOM 1523 C C . LYS A 1 191 ? -20.984 6.569 5.004 1.00 92.00 191 LYS A C 1
ATOM 1525 O O . LYS A 1 191 ? -21.705 5.627 4.701 1.00 92.00 191 LYS A O 1
ATOM 1530 N N . GLY A 1 192 ? -20.959 7.087 6.235 1.00 92.69 192 GLY A N 1
ATOM 1531 C CA . GLY A 1 192 ? -21.753 6.572 7.356 1.00 92.69 192 GLY A CA 1
ATOM 1532 C C . GLY A 1 192 ? -21.261 5.241 7.936 1.00 92.69 192 GLY A C 1
ATOM 1533 O O . GLY A 1 192 ? -21.948 4.663 8.771 1.00 92.69 192 GLY A O 1
ATOM 1534 N N . LEU A 1 193 ? -20.083 4.756 7.524 1.00 92.81 193 LEU A N 1
ATOM 1535 C CA . LEU A 1 193 ? -19.464 3.538 8.062 1.00 92.81 193 LEU A CA 1
ATOM 1536 C C . LEU A 1 193 ? -18.836 3.779 9.442 1.00 92.81 193 LEU A C 1
ATOM 1538 O O . LEU A 1 193 ? -18.759 2.868 10.262 1.00 92.81 193 LEU A O 1
ATOM 1542 N N . LEU A 1 194 ? -18.390 5.009 9.694 1.00 94.88 194 LEU A N 1
ATOM 1543 C CA . LEU A 1 194 ? -17.988 5.487 11.013 1.00 94.88 194 LEU A CA 1
ATOM 1544 C C . LEU A 1 194 ? -18.959 6.568 11.482 1.00 94.88 194 LEU A C 1
ATOM 1546 O O . LEU A 1 194 ? -19.536 7.287 10.664 1.00 94.88 194 LEU A O 1
ATOM 1550 N N . LYS A 1 195 ? -19.086 6.721 12.799 1.00 94.62 195 LYS A N 1
ATOM 1551 C CA . LYS A 1 195 ? -19.865 7.786 13.438 1.00 94.62 195 LYS A CA 1
ATOM 1552 C C . LYS A 1 195 ? -19.044 8.450 14.538 1.00 94.62 195 LYS A C 1
ATOM 1554 O O . LYS A 1 195 ? -18.326 7.769 15.266 1.00 94.62 195 LYS A O 1
ATOM 1559 N N . GLU A 1 196 ? -19.148 9.770 14.661 1.00 93.56 196 GLU A N 1
ATOM 1560 C CA . GLU A 1 196 ? -18.528 10.503 15.768 1.00 93.56 196 GLU A CA 1
ATOM 1561 C C . GLU A 1 196 ? -19.256 10.226 17.086 1.00 93.56 196 GLU A C 1
ATOM 1563 O O . GLU A 1 196 ? -20.486 10.272 17.154 1.00 93.56 196 GLU A O 1
ATOM 1568 N N . GLU A 1 197 ? -18.486 9.972 18.142 1.00 90.19 197 GLU A N 1
ATOM 1569 C CA . GLU A 1 197 ? -18.990 9.787 19.499 1.00 90.19 197 GLU A CA 1
ATOM 1570 C C . GLU A 1 197 ? -18.079 10.443 20.540 1.00 90.19 197 GLU A C 1
ATOM 1572 O O . GLU A 1 197 ? -16.951 10.870 20.276 1.00 90.19 197 GLU A O 1
ATOM 1577 N N . TYR A 1 198 ? -18.573 10.526 21.776 1.00 80.44 198 TYR A N 1
ATOM 1578 C CA . TYR A 1 198 ? -17.768 11.013 22.884 1.00 80.44 198 TYR A CA 1
ATOM 1579 C C . TYR A 1 198 ? -16.506 10.146 23.032 1.00 80.44 198 TYR A C 1
ATOM 1581 O O . TYR A 1 198 ? -16.599 8.947 23.281 1.00 80.44 198 TYR A O 1
ATOM 1589 N N . LYS A 1 199 ? -15.332 10.787 22.916 1.00 84.69 199 LYS A N 1
ATOM 1590 C CA . LYS A 1 199 ? -13.971 10.207 22.954 1.00 84.69 199 LYS A CA 1
ATOM 1591 C C . LYS A 1 199 ? -13.429 9.599 21.650 1.00 84.69 199 LYS A C 1
ATOM 1593 O O . LYS A 1 199 ? -12.298 9.116 21.688 1.00 84.69 199 LYS A O 1
ATOM 1598 N N . GLY A 1 200 ? -14.115 9.698 20.509 1.00 91.56 200 GLY A N 1
ATOM 1599 C CA . GLY A 1 200 ? -13.539 9.267 19.230 1.00 91.56 200 GLY A CA 1
ATOM 1600 C C . GLY A 1 200 ? -14.574 8.997 18.145 1.00 91.56 200 GLY A C 1
ATOM 1601 O O . GLY A 1 200 ? -15.560 9.716 18.017 1.00 91.56 200 GLY A O 1
ATOM 1602 N N . VAL A 1 201 ? -14.343 7.948 17.363 1.00 93.62 201 VAL A N 1
ATOM 1603 C CA . VAL A 1 201 ? -15.315 7.429 16.395 1.00 93.62 201 VAL A CA 1
ATOM 1604 C C . VAL A 1 201 ? -15.653 5.982 16.719 1.00 93.62 201 VAL A C 1
ATOM 1606 O O . VAL A 1 201 ? -14.841 5.281 17.321 1.00 93.62 201 VAL A O 1
ATOM 1609 N N . VAL A 1 202 ? -16.840 5.544 16.316 1.00 93.69 202 VAL A N 1
ATOM 1610 C CA . VAL A 1 202 ? -17.308 4.157 16.421 1.00 93.69 202 VAL A CA 1
ATOM 1611 C C . VAL A 1 202 ? -17.616 3.598 15.041 1.00 93.69 202 VAL A C 1
ATOM 1613 O O . VAL A 1 202 ? -17.966 4.340 14.119 1.00 93.69 202 VAL A O 1
ATOM 1616 N N . TYR A 1 203 ? -17.500 2.280 14.908 1.00 92.75 203 TYR A N 1
ATOM 1617 C CA . TYR A 1 203 ? -17.939 1.563 13.720 1.00 92.75 203 TYR A CA 1
ATOM 1618 C C . TYR A 1 203 ? -19.467 1.455 13.680 1.00 92.75 203 TYR A C 1
ATOM 1620 O O . TYR A 1 203 ? -20.092 1.065 14.661 1.00 92.75 203 TYR A O 1
ATOM 1628 N N . ASN A 1 204 ? -20.053 1.816 12.539 1.00 89.62 204 ASN A N 1
ATOM 1629 C CA . ASN A 1 204 ? -21.495 1.903 12.297 1.00 89.62 204 ASN A CA 1
ATOM 1630 C C . ASN A 1 204 ? -21.952 0.951 11.169 1.00 89.62 204 ASN A C 1
ATOM 1632 O O . ASN A 1 204 ? -22.965 1.189 10.517 1.00 89.62 204 ASN A O 1
ATOM 1636 N N . GLY A 1 205 ? -21.182 -0.106 10.889 1.00 75.69 205 GLY A N 1
ATOM 1637 C CA . GLY A 1 205 ? -21.601 -1.166 9.970 1.00 75.69 205 GLY A CA 1
ATOM 1638 C C . GLY A 1 205 ? -22.641 -2.090 10.609 1.00 75.69 205 GLY A C 1
ATOM 1639 O O . GLY A 1 205 ? -22.547 -2.407 11.796 1.00 75.69 205 GLY A O 1
ATOM 1640 N N . GLU A 1 206 ? -23.631 -2.522 9.825 1.00 61.22 206 GLU A N 1
ATOM 1641 C CA . GLU A 1 206 ? -24.550 -3.595 10.222 1.00 61.22 206 GLU A CA 1
ATOM 1642 C C . GLU A 1 206 ? -23.783 -4.925 10.358 1.00 61.22 206 GLU A C 1
ATOM 1644 O O . GLU A 1 206 ? -22.814 -5.162 9.633 1.00 61.22 206 GLU A O 1
ATOM 1649 N N . ARG A 1 207 ? -24.190 -5.758 11.325 1.00 49.47 207 ARG A N 1
ATOM 1650 C CA . ARG A 1 207 ? -23.616 -7.092 11.574 1.00 49.47 207 ARG A CA 1
ATOM 1651 C C . ARG A 1 207 ? -24.013 -8.102 10.508 1.00 49.47 207 ARG A C 1
ATOM 1653 O O . ARG A 1 207 ? -25.202 -8.086 10.125 1.00 49.47 207 ARG A O 1
#

Secondary structure (DSSP, 8-state):
-HHHHHHTTGGGGTTTTSSS-HHHHHHHHHHHTT--HHHHHHHHHTTSSS--SS-----HHHHHHHHTTTTSEE-TT-PEE------SHHHHT-HHHHHHHHHHHHTSS-------HHHHHHHHHHHHHHHHHHHHHHTTT--B-HHHHHHHHHB-SSSBHHHHT-----HHHHHHHHHHHHHHHHHHHHTTSEEEETTEEEE----